Protein AF-0000000082969731 (afdb_homodimer)

Secondary structure (DSSP, 8-state):
-B-SS-EEEEEESSSSEEEEEETTSEEEEEETT-SS-SEEEE--SS-EEEEEE-TTSSEEEEEETTSEEEEEETT-SS-SEEEE--SS-EEEEEE-S-STTSS-TTSPPEEEEEETTS-EEEEETTTTEEEEEE---SS-EEEEEE-TTSS-EEEEETTSBEE-/-B-SS-EEEEEESSSSEEEEEETTSEEEEEETT-SS-SEEEE--SS-EEEEEE-TTSSEEEEEETTSEEEEEETT-SS-SEEEE--SS-EEEEEE-S-STTSS-TTSPPEEEEEETTS-EEEEETTTTEEEEEE---SS-EEEEEE-TTSS-EEEEETTSBEE-

Organism: Crocuta crocuta (NCBI:txid9678)

Structure (mmCIF, N/CA/C/O backbone):
data_AF-0000000082969731-model_v1
#
loop_
_entity.id
_entity.type
_entity.pdbx_description
1 polymer 'TBL1X protein'
#
loop_
_atom_site.group_PDB
_atom_site.id
_atom_site.type_symbol
_atom_site.label_atom_id
_atom_site.label_alt_id
_atom_site.label_comp_id
_atom_site.label_asym_id
_atom_site.label_entity_id
_atom_site.label_seq_id
_atom_site.pdbx_PDB_ins_code
_atom_site.Cartn_x
_atom_site.Cartn_y
_atom_site.Cartn_z
_atom_site.occupancy
_atom_site.B_iso_or_equiv
_atom_site.auth_seq_id
_atom_site.auth_comp_id
_atom_site.auth_asym_id
_atom_site.auth_atom_id
_atom_site.pdbx_PDB_model_num
ATOM 1 N N . PRO A 1 1 ? -19.203 8.878 4.7 1 46.93 1 PRO A N 1
ATOM 2 C CA . PRO A 1 1 ? -19.296 10.295 4.339 1 46.93 1 PRO A CA 1
ATOM 3 C C . PRO A 1 1 ? -18.831 10.572 2.911 1 46.93 1 PRO A C 1
ATOM 5 O O . PRO A 1 1 ? -17.901 9.924 2.424 1 46.93 1 PRO A O 1
ATOM 8 N N . CYS A 1 2 ? -19.732 10.911 1.992 1 50.74 2 CYS A N 1
ATOM 9 C CA . CYS A 1 2 ? -19.454 11.266 0.605 1 50.74 2 CYS A CA 1
ATOM 10 C C . CYS A 1 2 ? -18.702 12.589 0.52 1 50.74 2 CYS A C 1
ATOM 12 O O . CYS A 1 2 ? -19.087 13.569 1.16 1 50.74 2 CYS A O 1
ATOM 14 N N . ARG A 1 3 ? -17.349 12.54 0.228 1 61.21 3 ARG A N 1
ATOM 15 C CA . ARG A 1 3 ? -16.505 13.723 0.09 1 61.21 3 ARG A CA 1
ATOM 16 C C . ARG A 1 3 ? -16.542 14.258 -1.338 1 61.21 3 ARG A C 1
ATOM 18 O O . ARG A 1 3 ? -16.965 13.556 -2.259 1 61.21 3 ARG A O 1
ATOM 25 N N . PRO A 1 4 ? -16.32 15.597 -1.537 1 62.01 4 PRO A N 1
ATOM 26 C CA . PRO A 1 4 ? -16.409 16.246 -2.847 1 62.01 4 PRO A CA 1
ATOM 27 C C . PRO A 1 4 ? -15.333 15.764 -3.818 1 62.01 4 PRO A C 1
ATOM 29 O O . PRO A 1 4 ? -15.419 16.029 -5.02 1 62.01 4 PRO A O 1
ATOM 32 N N . ALA A 1 5 ? -14.425 14.954 -3.387 1 78.23 5 ALA A N 1
ATOM 33 C CA . ALA A 1 5 ? -13.319 14.629 -4.284 1 78.23 5 ALA A CA 1
ATOM 34 C C . ALA A 1 5 ? -12.949 13.152 -4.186 1 78.23 5 ALA A C 1
ATOM 36 O O . ALA A 1 5 ? -13.126 12.529 -3.136 1 78.23 5 ALA A O 1
ATOM 37 N N . PRO A 1 6 ? -12.408 12.679 -5.363 1 85.07 6 PRO A N 1
ATOM 38 C CA . PRO A 1 6 ? -11.992 11.275 -5.36 1 85.07 6 PRO A CA 1
ATOM 39 C C . PRO A 1 6 ? -11.075 10.933 -4.188 1 85.07 6 PRO A C 1
ATOM 41 O O . PRO A 1 6 ? -10.191 11.721 -3.841 1 85.07 6 PRO A O 1
ATOM 44 N N . ALA A 1 7 ? -11.325 9.81 -3.526 1 86.34 7 ALA A N 1
ATOM 45 C CA . ALA A 1 7 ? -10.47 9.268 -2.473 1 86.34 7 ALA A CA 1
ATOM 46 C C . ALA A 1 7 ? -9.36 8.4 -3.061 1 86.34 7 ALA A C 1
ATOM 48 O O . ALA A 1 7 ? -9.631 7.355 -3.658 1 86.34 7 ALA A O 1
ATOM 49 N N . LEU A 1 8 ? -8.194 8.765 -2.787 1 92.17 8 LEU A N 1
ATOM 50 C CA . LEU A 1 8 ? -7.072 8.092 -3.433 1 92.17 8 LEU A CA 1
ATOM 51 C C . LEU A 1 8 ? -6.471 7.034 -2.514 1 92.17 8 LEU A C 1
ATOM 53 O O . LEU A 1 8 ? -5.984 6.002 -2.983 1 92.17 8 LEU A O 1
ATOM 57 N N . ASP A 1 9 ? -6.52 7.3 -1.234 1 97.14 9 ASP A N 1
ATOM 58 C CA . ASP A 1 9 ? -5.945 6.349 -0.288 1 97.14 9 ASP A CA 1
ATOM 59 C C . ASP A 1 9 ? -6.645 6.429 1.066 1 97.14 9 ASP A C 1
ATOM 61 O O . ASP A 1 9 ? -7.208 7.467 1.419 1 97.14 9 ASP A O 1
ATOM 65 N N . VAL A 1 10 ? -6.625 5.294 1.827 1 97.41 10 VAL A N 1
ATOM 66 C CA . VAL A 1 10 ? -7.181 5.176 3.171 1 97.41 10 VAL A CA 1
ATOM 67 C C . VAL A 1 10 ? -6.23 4.371 4.054 1 97.41 10 VAL A C 1
ATOM 69 O O . VAL A 1 10 ? -5.509 3.498 3.566 1 97.41 10 VAL A O 1
ATOM 72 N N . ASP A 1 11 ? -6.211 4.687 5.299 1 98.41 11 ASP A N 1
ATOM 73 C CA . ASP A 1 11 ? -5.408 3.938 6.26 1 98.41 11 ASP A CA 1
ATOM 74 C C . ASP A 1 11 ? -5.997 4.038 7.665 1 98.41 11 ASP A C 1
ATOM 76 O O . ASP A 1 11 ? -6.551 5.074 8.039 1 98.41 11 ASP A O 1
ATOM 80 N N . TRP A 1 12 ? -5.814 2.981 8.463 1 98.36 12 TRP A N 1
ATOM 81 C CA . TRP A 1 12 ? -6.398 2.93 9.799 1 98.36 12 TRP A CA 1
ATOM 82 C C . TRP A 1 12 ? -5.367 3.304 10.859 1 98.36 12 TRP A C 1
ATOM 84 O O . TRP A 1 12 ? -4.236 2.812 10.835 1 98.36 12 TRP A O 1
ATOM 94 N N . GLN A 1 13 ? -5.789 4.126 11.724 1 98.15 13 GLN A N 1
ATOM 95 C CA . GLN A 1 13 ? -4.99 4.474 12.895 1 98.15 13 GLN A CA 1
ATOM 96 C C . GLN A 1 13 ? -5.197 3.465 14.021 1 98.15 13 GLN A C 1
ATOM 98 O O . GLN A 1 13 ? -4.241 3.076 14.695 1 98.15 13 GLN A O 1
ATOM 103 N N . SER A 1 14 ? -6.384 3.125 14.25 1 97.42 14 SER A N 1
ATOM 104 C CA . SER A 1 14 ? -6.872 2.198 15.266 1 97.42 14 SER A CA 1
ATOM 105 C C . SER A 1 14 ? -8.07 1.403 14.758 1 97.42 14 SER A C 1
ATOM 107 O O . SER A 1 14 ? -8.382 1.434 13.566 1 97.42 14 SER A O 1
ATOM 109 N N . ASN A 1 15 ? -8.719 0.734 15.686 1 97 15 ASN A N 1
ATOM 110 C CA . ASN A 1 15 ? -9.857 -0.083 15.277 1 97 15 ASN A CA 1
ATOM 111 C C . ASN A 1 15 ? -11.073 0.777 14.944 1 97 15 ASN A C 1
ATOM 113 O O . ASN A 1 15 ? -12.034 0.293 14.343 1 97 15 ASN A O 1
ATOM 117 N N . THR A 1 16 ? -11.007 2.083 15.315 1 97.32 16 THR A N 1
ATOM 118 C CA . THR A 1 16 ? -12.206 2.89 15.119 1 97.32 16 THR A CA 1
ATOM 119 C C . THR A 1 16 ? -11.873 4.184 14.383 1 97.32 16 THR A C 1
ATOM 121 O O . THR A 1 16 ? -12.771 4.939 14.005 1 97.32 16 THR A O 1
ATOM 124 N N . ILE A 1 17 ? -10.611 4.475 14.211 1 97.58 17 ILE A N 1
ATOM 125 C CA . ILE A 1 17 ? -10.205 5.723 13.574 1 97.58 17 ILE A CA 1
ATOM 126 C C . ILE A 1 17 ? -9.433 5.42 12.292 1 97.58 17 ILE A C 1
ATOM 128 O O . ILE A 1 17 ? -8.559 4.549 12.277 1 97.58 17 ILE A O 1
ATOM 132 N N . PHE A 1 18 ? -9.737 6.091 11.218 1 97.34 18 PHE A N 1
ATOM 133 C CA . PHE A 1 18 ? -9.017 5.955 9.957 1 97.34 18 PHE A CA 1
ATOM 134 C C . PHE A 1 18 ? -8.892 7.304 9.258 1 97.34 18 PHE A C 1
ATOM 136 O O . PHE A 1 18 ? -9.614 8.248 9.584 1 97.34 18 PHE A O 1
ATOM 143 N N . ALA A 1 19 ? -7.937 7.391 8.359 1 97.58 19 ALA A N 1
ATOM 144 C CA . ALA A 1 19 ? -7.724 8.584 7.544 1 97.58 19 ALA A CA 1
ATOM 145 C C . ALA A 1 19 ? -7.979 8.293 6.068 1 97.58 19 ALA A C 1
ATOM 147 O O . ALA A 1 19 ? -7.786 7.164 5.609 1 97.58 19 ALA A O 1
ATOM 148 N N . SER A 1 20 ? -8.382 9.262 5.364 1 96.23 20 SER A N 1
ATOM 149 C CA . SER A 1 20 ? -8.55 9.218 3.915 1 96.23 20 SER A CA 1
ATOM 150 C C . SER A 1 20 ? -8.044 10.499 3.26 1 96.23 20 SER A C 1
ATOM 152 O O . SER A 1 20 ? -8.077 11.569 3.871 1 96.23 20 SER A O 1
ATOM 154 N N . CYS A 1 21 ? -7.471 10.302 2.118 1 94.43 21 CYS A N 1
ATOM 155 C CA . CYS A 1 21 ? -7.045 11.474 1.361 1 94.43 21 CYS A CA 1
ATOM 156 C C . CYS A 1 21 ? -7.737 11.529 0.005 1 94.43 21 CYS A C 1
ATOM 158 O O . CYS A 1 21 ? -8.245 10.516 -0.48 1 94.43 21 CYS A O 1
ATOM 160 N N . SER A 1 22 ? -7.677 12.833 -0.545 1 85.12 22 SER A N 1
ATOM 161 C CA . SER A 1 22 ? -8.463 13.064 -1.753 1 85.12 22 SER A CA 1
ATOM 162 C C . SER A 1 22 ? -7.714 13.955 -2.738 1 85.12 22 SER A C 1
ATOM 164 O O . SER A 1 22 ? -6.639 14.47 -2.424 1 85.12 22 SER A O 1
ATOM 166 N N . THR A 1 23 ? -8.4 14.035 -3.892 1 87.87 23 THR A N 1
ATOM 167 C CA . THR A 1 23 ? -7.859 14.905 -4.931 1 87.87 23 THR A CA 1
ATOM 168 C C . THR A 1 23 ? -8.038 16.373 -4.555 1 87.87 23 THR A C 1
ATOM 170 O O . THR A 1 23 ? -7.433 17.255 -5.169 1 87.87 23 THR A O 1
ATOM 173 N N . ASP A 1 24 ? -8.798 16.711 -3.484 1 87.8 24 ASP A N 1
ATOM 174 C CA . ASP A 1 24 ? -9.024 18.096 -3.081 1 87.8 24 ASP A CA 1
ATOM 175 C C . ASP A 1 24 ? -7.91 18.589 -2.162 1 87.8 24 ASP A C 1
ATOM 177 O O . ASP A 1 24 ? -8.059 19.613 -1.491 1 87.8 24 ASP A O 1
ATOM 181 N N . MET A 1 25 ? -6.887 17.838 -1.975 1 92.83 25 MET A N 1
ATOM 182 C CA . MET A 1 25 ? -5.673 18.234 -1.267 1 92.83 25 MET A CA 1
ATOM 183 C C . MET A 1 25 ? -5.868 18.138 0.243 1 92.83 25 MET A C 1
ATOM 185 O O . MET A 1 25 ? -5.049 18.643 1.012 1 92.83 25 MET A O 1
ATOM 189 N N . CYS A 1 26 ? -6.942 17.54 0.651 1 94.07 26 CYS A N 1
ATOM 190 C CA . CYS A 1 26 ? -7.243 17.427 2.074 1 94.07 26 CYS A CA 1
ATOM 191 C C . CYS A 1 26 ? -7.089 15.987 2.551 1 94.07 26 CYS A C 1
ATOM 193 O O . CYS A 1 26 ? -7.223 15.05 1.763 1 94.07 26 CYS A O 1
ATOM 195 N N . ILE A 1 27 ? -6.806 15.897 3.825 1 96.99 27 ILE A N 1
ATOM 196 C CA . ILE A 1 27 ? -6.825 14.622 4.535 1 96.99 27 ILE A CA 1
ATOM 197 C C . ILE A 1 27 ? -7.885 14.66 5.634 1 96.99 27 ILE A C 1
ATOM 199 O O . ILE A 1 27 ? -7.879 15.557 6.48 1 96.99 27 ILE A O 1
ATOM 203 N N . HIS A 1 28 ? -8.751 13.709 5.62 1 96.15 28 HIS A N 1
ATOM 204 C CA . HIS A 1 28 ? -9.792 13.628 6.638 1 96.15 28 HIS A CA 1
ATOM 205 C C . HIS A 1 28 ? -9.562 12.442 7.568 1 96.15 28 HIS A C 1
ATOM 207 O O . HIS A 1 28 ? -9.348 11.318 7.107 1 96.15 28 HIS A O 1
ATOM 213 N N . VAL A 1 29 ? -9.554 12.706 8.824 1 97.06 29 VAL A N 1
ATOM 214 C CA . VAL A 1 29 ? -9.532 11.666 9.847 1 97.06 29 VAL A CA 1
ATOM 215 C C . VAL A 1 29 ? -10.943 11.443 10.388 1 97.06 29 VAL A C 1
ATOM 217 O O . VAL A 1 29 ? -11.582 12.378 10.876 1 97.06 29 VAL A O 1
ATOM 220 N N . CYS A 1 30 ? -11.371 10.192 10.321 1 96.13 30 CYS A N 1
ATOM 221 C CA . CYS A 1 30 ? -12.752 9.849 10.642 1 96.13 30 CYS A CA 1
ATOM 222 C C . CYS A 1 30 ? -12.811 8.81 11.756 1 96.13 30 CYS A C 1
ATOM 224 O O . CYS A 1 30 ? -11.891 8.005 11.909 1 96.13 30 CYS A O 1
ATOM 226 N N . ARG A 1 31 ? -13.818 8.861 12.483 1 96.42 31 ARG A N 1
ATOM 227 C CA . ARG A 1 31 ? -14.132 7.878 13.516 1 96.42 31 ARG A CA 1
ATOM 228 C C . ARG A 1 31 ? -15.397 7.102 13.166 1 96.42 31 ARG A C 1
ATOM 230 O O . ARG A 1 31 ? -16.385 7.687 12.716 1 96.42 31 ARG A O 1
ATOM 237 N N . LEU A 1 32 ? -15.349 5.804 13.389 1 94.99 32 LEU A N 1
ATOM 238 C CA . LEU A 1 32 ? -16.539 4.994 13.152 1 94.99 32 LEU A CA 1
ATOM 239 C C . LEU A 1 32 ? -17.722 5.516 13.96 1 94.99 32 LEU A C 1
ATOM 241 O O . LEU A 1 32 ? -17.582 5.823 15.146 1 94.99 32 LEU A O 1
ATOM 245 N N . GLY A 1 33 ? -18.825 5.54 13.277 1 90.99 33 GLY A N 1
ATOM 246 C CA . GLY A 1 33 ? -20.043 5.945 13.959 1 90.99 33 GLY A CA 1
ATOM 247 C C . GLY A 1 33 ? -20.228 7.45 14.009 1 90.99 33 GLY A C 1
ATOM 248 O O . GLY A 1 33 ? -21.223 7.941 14.544 1 90.99 33 GLY A O 1
ATOM 249 N N . CYS A 1 34 ? -19.221 8.19 13.564 1 90.95 34 CYS A N 1
ATOM 250 C CA . CYS A 1 34 ? -19.325 9.644 13.515 1 90.95 34 CYS A CA 1
ATOM 251 C C . CYS A 1 34 ? -19.52 10.129 12.083 1 90.95 34 CYS A C 1
ATOM 253 O O . CYS A 1 34 ? -18.848 9.655 11.166 1 90.95 34 CYS A O 1
ATOM 255 N N . ASP A 1 35 ? -20.359 11.046 11.823 1 86.13 35 ASP A N 1
ATOM 256 C CA . ASP A 1 35 ? -20.717 11.509 10.486 1 86.13 35 ASP A CA 1
ATOM 257 C C . ASP A 1 35 ? -19.749 12.586 10 1 86.13 35 ASP A C 1
ATOM 259 O O . ASP A 1 35 ? -19.688 12.879 8.804 1 86.13 35 ASP A O 1
ATOM 263 N N . ARG A 1 36 ? -19.122 13.15 10.954 1 91.39 36 ARG A N 1
ATOM 264 C CA . ARG A 1 36 ? -18.168 14.193 10.588 1 91.39 36 ARG A CA 1
ATOM 265 C C . ARG A 1 36 ? -16.736 13.747 10.867 1 91.39 36 ARG A C 1
ATOM 267 O O . ARG A 1 36 ? -16.488 12.994 11.811 1 91.39 36 ARG A O 1
ATOM 274 N N . PRO A 1 37 ? -15.817 14.296 10.086 1 93.24 37 PRO A N 1
ATOM 275 C CA . PRO A 1 37 ? -14.42 13.99 10.405 1 93.24 37 PRO A CA 1
ATOM 276 C C . PRO A 1 37 ? -13.986 14.554 11.756 1 93.24 37 PRO A C 1
ATOM 278 O O . PRO A 1 37 ? -14.42 15.642 12.143 1 93.24 37 PRO A O 1
ATOM 281 N N . VAL A 1 38 ? -13.139 13.784 12.446 1 96.06 38 VAL A N 1
ATOM 282 C CA . VAL A 1 38 ? -12.597 14.216 13.73 1 96.06 38 VAL A CA 1
ATOM 283 C C . VAL A 1 38 ? -11.527 15.283 13.506 1 96.06 38 VAL A C 1
ATOM 285 O O . VAL A 1 38 ? -11.313 16.145 14.362 1 96.06 38 VAL A O 1
ATOM 288 N N . LYS A 1 39 ? -10.858 15.238 12.384 1 96.61 39 LYS A N 1
ATOM 289 C CA . LYS A 1 39 ? -9.795 16.168 12.012 1 96.61 39 LYS A CA 1
ATOM 290 C C . LYS A 1 39 ? -9.664 16.274 10.496 1 96.61 39 LYS A C 1
ATOM 292 O O . LYS A 1 39 ? -9.914 15.305 9.776 1 96.61 39 LYS A O 1
ATOM 297 N N . THR A 1 40 ? -9.419 17.464 10.035 1 96.37 40 THR A N 1
ATOM 298 C CA . THR A 1 40 ? -9.058 17.688 8.639 1 96.37 40 THR A CA 1
ATOM 299 C C . THR A 1 40 ? -7.707 18.39 8.537 1 96.37 40 THR A C 1
ATOM 301 O O . THR A 1 40 ? -7.509 19.456 9.124 1 96.37 40 THR A O 1
ATOM 304 N N . PHE A 1 41 ? -6.823 17.777 7.865 1 97.68 41 PHE A N 1
ATOM 305 C CA . PHE A 1 41 ? -5.521 18.387 7.622 1 97.68 41 PHE A CA 1
ATOM 306 C C . PHE A 1 41 ? -5.483 19.055 6.253 1 97.68 41 PHE A C 1
ATOM 308 O O . PHE A 1 41 ? -5.899 18.461 5.255 1 97.68 41 PHE A O 1
ATOM 315 N N . GLN A 1 42 ? -4.971 20.276 6.252 1 96.76 42 GLN A N 1
ATOM 316 C CA . GLN A 1 42 ? -4.783 21.058 5.034 1 96.76 42 GLN A CA 1
ATOM 317 C C . GLN A 1 42 ? -3.354 21.585 4.934 1 96.76 42 GLN A C 1
ATOM 319 O O . GLN A 1 42 ? -2.807 22.101 5.911 1 96.76 42 GLN A O 1
ATOM 324 N N . GLY A 1 43 ? -2.79 21.385 3.799 1 96.45 43 GLY A N 1
ATOM 325 C CA . GLY A 1 43 ? -1.433 21.877 3.624 1 96.45 43 GLY A CA 1
ATOM 326 C C . GLY A 1 43 ? -0.854 21.56 2.258 1 96.45 43 GLY A C 1
ATOM 327 O O . GLY A 1 43 ? -0.028 22.313 1.738 1 96.45 43 GLY A O 1
ATOM 328 N N . HIS A 1 44 ? -1.24 20.489 1.705 1 97.52 44 HIS A N 1
ATOM 329 C CA . HIS A 1 44 ? -0.831 20.164 0.343 1 97.52 44 HIS A CA 1
ATOM 330 C C . HIS A 1 44 ? -1.485 21.1 -0.668 1 97.52 44 HIS A C 1
ATOM 332 O O . HIS A 1 44 ? -2.566 21.635 -0.415 1 97.52 44 HIS A O 1
ATOM 338 N N . THR A 1 45 ? -0.841 21.291 -1.786 1 97.3 45 THR A N 1
ATOM 339 C CA . THR A 1 45 ? -1.352 22.219 -2.789 1 97.3 45 THR A CA 1
ATOM 340 C C . THR A 1 45 ? -1.72 21.479 -4.072 1 97.3 45 THR A C 1
ATOM 342 O O . THR A 1 45 ? -1.959 22.104 -5.107 1 97.3 45 THR A O 1
ATOM 345 N N . ASN A 1 46 ? -1.657 20.235 -4.124 1 97.1 46 ASN A N 1
ATOM 346 C CA . ASN A 1 46 ? -2.077 19.336 -5.195 1 97.1 46 ASN A CA 1
ATOM 347 C C . ASN A 1 46 ? -2.583 18.006 -4.644 1 97.1 46 ASN A C 1
ATOM 349 O O . ASN A 1 46 ? -2.673 17.827 -3.428 1 97.1 46 ASN A O 1
ATOM 353 N N . GLU A 1 47 ? -3.005 17.039 -5.478 1 95.19 47 GLU A N 1
ATOM 354 C CA . GLU A 1 47 ? -3.558 15.745 -5.092 1 95.19 47 GLU A CA 1
ATOM 355 C C . GLU A 1 47 ? -2.653 15.034 -4.09 1 95.19 47 GLU A C 1
ATOM 357 O O . GLU A 1 47 ? -1.428 15.055 -4.228 1 95.19 47 GLU A O 1
ATOM 362 N N . VAL A 1 48 ? -3.282 14.47 -3.039 1 97.26 48 VAL A N 1
ATOM 363 C CA . VAL A 1 48 ? -2.584 13.627 -2.074 1 97.26 48 VAL A CA 1
ATOM 364 C C . VAL A 1 48 ? -2.641 12.169 -2.524 1 97.26 48 VAL A C 1
ATOM 366 O O . VAL A 1 48 ? -3.715 11.565 -2.56 1 97.26 48 VAL A O 1
ATOM 369 N N . ASN A 1 49 ? -1.52 11.597 -2.784 1 96.58 49 ASN A N 1
ATOM 370 C CA . ASN A 1 49 ? -1.458 10.292 -3.433 1 96.58 49 ASN A CA 1
ATOM 371 C C . ASN A 1 49 ? -1.539 9.156 -2.417 1 96.58 49 ASN A C 1
ATOM 373 O O . ASN A 1 49 ? -2.09 8.094 -2.71 1 96.58 49 ASN A O 1
ATOM 377 N N . ALA A 1 50 ? -0.935 9.359 -1.283 1 97.99 50 ALA A N 1
ATOM 378 C CA . ALA A 1 50 ? -0.892 8.298 -0.28 1 97.99 50 ALA A CA 1
ATOM 379 C C . ALA A 1 50 ? -0.821 8.878 1.129 1 97.99 50 ALA A C 1
ATOM 381 O O . ALA A 1 50 ? -0.224 9.936 1.342 1 97.99 50 ALA A O 1
ATOM 382 N N . ILE A 1 51 ? -1.413 8.131 2.091 1 98.55 51 ILE A N 1
ATOM 383 C CA . ILE A 1 51 ? -1.307 8.414 3.518 1 98.55 51 ILE A CA 1
ATOM 384 C C . ILE A 1 51 ? -1.045 7.119 4.283 1 98.55 51 ILE A C 1
ATOM 386 O O . ILE A 1 51 ? -1.57 6.062 3.925 1 98.55 51 ILE A O 1
ATOM 390 N N . LYS A 1 52 ? -0.181 7.219 5.274 1 98.73 52 LYS A N 1
ATOM 391 C CA . LYS A 1 52 ? 0.122 6.068 6.119 1 98.73 52 LYS A CA 1
ATOM 392 C C . LYS A 1 52 ? 0.363 6.496 7.564 1 98.73 52 LYS A C 1
ATOM 394 O O . LYS A 1 52 ? 1.178 7.383 7.827 1 98.73 52 LYS A O 1
ATOM 399 N N . TRP A 1 53 ? -0.333 5.847 8.486 1 98.34 53 TRP A N 1
ATOM 400 C CA . TRP A 1 53 ? -0.022 6.021 9.902 1 98.34 53 TRP A CA 1
ATOM 401 C C . TRP A 1 53 ? 1.246 5.263 10.277 1 98.34 53 TRP A C 1
ATOM 403 O O . TRP A 1 53 ? 1.484 4.157 9.786 1 98.34 53 TRP A O 1
ATOM 413 N N . ASP A 1 54 ? 1.968 5.887 11.16 1 97.48 54 ASP A N 1
ATOM 414 C CA . ASP A 1 54 ? 3.1 5.126 11.678 1 97.48 54 ASP A CA 1
ATOM 415 C C . ASP A 1 54 ? 2.629 3.969 12.556 1 97.48 54 ASP A C 1
ATOM 417 O O . ASP A 1 54 ? 1.469 3.931 12.971 1 97.48 54 ASP A O 1
ATOM 421 N N . PRO A 1 55 ? 3.517 3.038 12.898 1 93.88 55 PRO A N 1
ATOM 422 C CA . PRO A 1 55 ? 3.097 1.834 13.619 1 93.88 55 PRO A CA 1
ATOM 423 C C . PRO A 1 55 ? 2.433 2.15 14.957 1 93.88 55 PRO A C 1
ATOM 425 O O . PRO A 1 55 ? 1.596 1.377 15.432 1 93.88 55 PRO A O 1
ATOM 428 N N . SER A 1 56 ? 2.712 3.233 15.588 1 93.57 56 SER A N 1
ATOM 429 C CA . SER A 1 56 ? 2.15 3.588 16.887 1 93.57 56 SER A CA 1
ATOM 430 C C . SER A 1 56 ? 0.828 4.333 16.732 1 93.57 56 SER A C 1
ATOM 432 O O . SER A 1 56 ? 0.106 4.538 17.711 1 93.57 56 SER A O 1
ATOM 434 N N . GLY A 1 57 ? 0.56 4.8 15.497 1 95.55 57 GLY A N 1
ATOM 435 C CA . GLY A 1 57 ? -0.65 5.571 15.258 1 95.55 57 GLY A CA 1
ATOM 436 C C . GLY A 1 57 ? -0.539 7.013 15.716 1 95.55 57 GLY A C 1
ATOM 437 O O . GLY A 1 57 ? -1.543 7.725 15.79 1 95.55 57 GLY A O 1
ATOM 438 N N . MET A 1 58 ? 0.7 7.465 15.993 1 96.17 58 MET A N 1
ATOM 439 C CA . MET A 1 58 ? 0.882 8.804 16.546 1 96.17 58 MET A CA 1
ATOM 440 C C . MET A 1 58 ? 1.093 9.828 15.436 1 96.17 58 MET A C 1
ATOM 442 O O . MET A 1 58 ? 0.704 10.988 15.574 1 96.17 58 MET A O 1
ATOM 446 N N . LEU A 1 59 ? 1.734 9.394 14.395 1 97.83 59 LEU A N 1
ATOM 447 C CA . LEU A 1 59 ? 2.033 10.273 13.27 1 97.83 59 LEU A CA 1
ATOM 448 C C . LEU A 1 59 ? 1.401 9.747 11.986 1 97.83 59 LEU A C 1
ATOM 450 O O . LEU A 1 59 ? 1.376 8.536 11.753 1 97.83 59 LEU A O 1
ATOM 454 N N . LEU A 1 60 ? 0.896 10.634 11.146 1 98.69 60 LEU A N 1
ATOM 455 C CA . LEU A 1 60 ? 0.398 10.335 9.808 1 98.69 60 LEU A CA 1
ATOM 456 C C . LEU A 1 60 ? 1.281 10.977 8.743 1 98.69 60 LEU A C 1
ATOM 458 O O . LEU A 1 60 ? 1.538 12.183 8.788 1 98.69 60 LEU A O 1
ATOM 462 N N . ALA A 1 61 ? 1.791 10.172 7.822 1 98.87 61 ALA A N 1
ATOM 463 C CA . ALA A 1 61 ? 2.546 10.706 6.692 1 98.87 61 ALA A CA 1
ATOM 464 C C . ALA A 1 61 ? 1.666 10.824 5.451 1 98.87 61 ALA A C 1
ATOM 466 O O . ALA A 1 61 ? 0.813 9.968 5.203 1 98.87 61 ALA A O 1
ATOM 467 N N . SER A 1 62 ? 1.874 11.834 4.656 1 98.74 62 SER A N 1
ATOM 468 C CA . SER A 1 62 ? 1.183 12.016 3.384 1 98.74 62 SER A CA 1
ATOM 469 C C . SER A 1 62 ? 2.141 12.494 2.298 1 98.74 62 SER A C 1
ATOM 471 O O . SER A 1 62 ? 3.071 13.255 2.574 1 98.74 62 SER A O 1
ATOM 473 N N . CYS A 1 63 ? 1.902 12.04 1.129 1 98.43 63 CYS A N 1
ATOM 474 C CA . CYS A 1 63 ? 2.677 12.523 -0.008 1 98.43 63 CYS A CA 1
ATOM 475 C C . CYS A 1 63 ? 1.762 12.994 -1.131 1 98.43 63 CYS A C 1
ATOM 477 O O . CYS A 1 63 ? 0.613 12.559 -1.226 1 98.43 63 CYS A O 1
ATOM 479 N N . SER A 1 64 ? 2.345 13.82 -2.021 1 98.19 64 SER A N 1
ATOM 480 C CA . SER A 1 64 ? 1.476 14.575 -2.918 1 98.19 64 SER A CA 1
ATOM 481 C C . SER A 1 64 ? 2.161 14.846 -4.253 1 98.19 64 SER A C 1
ATOM 483 O O . SER A 1 64 ? 3.385 14.746 -4.36 1 98.19 64 SER A O 1
ATOM 485 N N . ASP A 1 65 ? 1.291 15.212 -5.223 1 97.73 65 ASP A N 1
ATOM 486 C CA . ASP A 1 65 ? 1.77 15.684 -6.519 1 97.73 65 ASP A CA 1
ATOM 487 C C . ASP A 1 65 ? 2.408 17.066 -6.399 1 97.73 65 ASP A C 1
ATOM 489 O O . ASP A 1 65 ? 3.028 17.553 -7.347 1 97.73 65 ASP A O 1
ATOM 493 N N . ASP A 1 66 ? 2.326 17.699 -5.25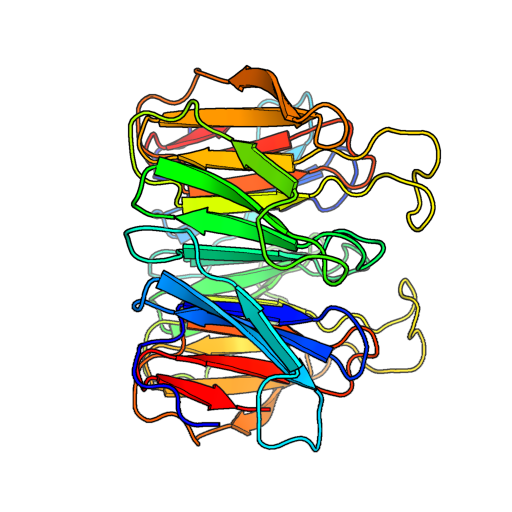 1 98.08 66 ASP A N 1
ATOM 494 C CA . ASP A 1 66 ? 2.975 18.991 -5.051 1 98.08 66 ASP A CA 1
ATOM 495 C C . ASP A 1 66 ? 4.441 18.814 -4.662 1 98.08 66 ASP A C 1
ATOM 497 O O . ASP A 1 66 ? 5.092 19.766 -4.224 1 98.08 66 ASP A O 1
ATOM 501 N N . MET A 1 67 ? 4.912 17.603 -4.685 1 98.25 67 MET A N 1
ATOM 502 C CA . MET A 1 67 ? 6.312 17.226 -4.508 1 98.25 67 MET A CA 1
ATOM 503 C C . MET A 1 67 ? 6.708 17.279 -3.037 1 98.25 67 MET A C 1
ATOM 505 O O . MET A 1 67 ? 7.894 17.233 -2.707 1 98.25 67 MET A O 1
ATOM 509 N N . THR A 1 68 ? 5.717 17.324 -2.169 1 97.96 68 THR A N 1
ATOM 510 C CA . THR A 1 68 ? 6.049 17.382 -0.75 1 97.96 68 THR A CA 1
ATOM 511 C C . THR A 1 68 ? 5.529 16.145 -0.022 1 97.96 68 THR A C 1
ATOM 513 O O . THR A 1 68 ? 4.577 15.507 -0.474 1 97.96 68 THR A O 1
ATOM 516 N N . LEU A 1 69 ? 6.232 15.848 0.998 1 98.5 69 LEU A N 1
ATOM 517 C CA . LEU A 1 69 ? 5.844 14.89 2.028 1 98.5 69 LEU A CA 1
ATOM 518 C C . LEU A 1 69 ? 5.591 15.594 3.357 1 98.5 69 LEU A C 1
ATOM 520 O O . LEU A 1 69 ? 6.399 16.418 3.791 1 98.5 69 LEU A O 1
ATOM 524 N N . LYS A 1 70 ? 4.486 15.296 3.954 1 98.73 70 LYS A N 1
ATOM 525 C CA . LYS A 1 70 ? 4.173 15.975 5.208 1 98.73 70 LYS A CA 1
ATOM 526 C C . LYS A 1 70 ? 3.868 14.97 6.315 1 98.73 70 LYS A C 1
ATOM 528 O O . LYS A 1 70 ? 3.307 13.904 6.056 1 98.73 70 LYS A O 1
ATOM 533 N N . ILE A 1 71 ? 4.299 15.341 7.515 1 98.82 71 ILE A N 1
ATOM 534 C CA . ILE A 1 71 ? 4.011 14.577 8.724 1 98.82 71 ILE A CA 1
ATOM 535 C C . ILE A 1 71 ? 2.977 15.319 9.568 1 98.82 71 ILE A C 1
ATOM 537 O O . ILE A 1 71 ? 3.125 16.514 9.834 1 98.82 71 ILE A O 1
ATOM 541 N N . TRP A 1 72 ? 1.989 14.6 9.978 1 98.67 72 TRP A N 1
ATOM 542 C CA . TRP A 1 72 ? 0.888 15.187 10.735 1 98.67 72 TRP A CA 1
ATOM 543 C C . TRP A 1 72 ? 0.761 14.534 12.107 1 98.67 72 TRP A C 1
ATOM 545 O O . TRP A 1 72 ? 1.149 13.378 12.289 1 98.67 72 TRP A O 1
ATOM 555 N N . SER A 1 73 ? 0.261 15.224 13.079 1 98.59 73 SER A N 1
ATOM 556 C CA . SER A 1 73 ? -0.13 14.759 14.406 1 98.59 73 SER A CA 1
ATOM 557 C C . SER A 1 73 ? -1.531 15.24 14.77 1 98.59 73 SER A C 1
ATOM 559 O O . SER A 1 73 ? -1.893 16.384 14.486 1 98.59 73 SER A O 1
ATOM 561 N N . MET A 1 74 ? -2.228 14.399 15.436 1 97.94 74 MET A N 1
ATOM 562 C CA . MET A 1 74 ? -3.583 14.757 15.845 1 97.94 74 MET A CA 1
ATOM 563 C C . MET A 1 74 ? -3.56 15.856 16.902 1 97.94 74 MET A C 1
ATOM 565 O O . MET A 1 74 ? -4.594 16.455 17.203 1 97.94 74 MET A O 1
ATOM 569 N N . LYS A 1 75 ? -2.386 16.135 17.408 1 97.8 75 LYS A N 1
ATOM 570 C CA . LYS A 1 75 ? -2.245 17.069 18.521 1 97.8 75 LYS A CA 1
ATOM 571 C C . LYS A 1 75 ? -2.172 18.51 18.025 1 97.8 75 LYS A C 1
ATOM 573 O O . LYS A 1 75 ? -2.207 19.449 18.822 1 97.8 75 LYS A O 1
ATOM 578 N N . GLN A 1 76 ? -1.99 18.751 16.769 1 97.2 76 GLN A N 1
ATOM 579 C CA . GLN A 1 76 ? -1.898 20.099 16.219 1 97.2 76 GLN A CA 1
ATOM 580 C C . GLN A 1 76 ? -2.522 20.17 14.828 1 97.2 76 GLN A C 1
ATOM 582 O O . GLN A 1 76 ? -2.75 19.139 14.191 1 97.2 76 GLN A O 1
ATOM 587 N N . ASP A 1 77 ? -2.791 21.396 14.276 1 95.96 77 ASP A N 1
ATOM 588 C CA . ASP A 1 77 ? -3.507 21.59 13.019 1 95.96 77 ASP A CA 1
ATOM 589 C C . ASP A 1 77 ? -2.537 21.7 11.845 1 95.96 77 ASP A C 1
ATOM 591 O O . ASP A 1 77 ? -2.905 21.426 10.701 1 95.96 77 ASP A O 1
ATOM 595 N N . THR A 1 78 ? -1.352 22.133 12.172 1 97.1 78 THR A N 1
ATOM 596 C CA . THR A 1 78 ? -0.346 22.26 11.122 1 97.1 78 THR A CA 1
ATOM 597 C C . THR A 1 78 ? 0.532 21.013 11.062 1 97.1 78 THR A C 1
ATOM 599 O O . THR A 1 78 ? 0.6 20.248 12.026 1 97.1 78 THR A O 1
ATOM 602 N N . CYS A 1 79 ? 1.115 20.838 9.965 1 97.93 79 CYS A N 1
ATOM 603 C CA . CYS A 1 79 ? 1.975 19.664 9.862 1 97.93 79 CYS A CA 1
ATOM 604 C C . CYS A 1 79 ? 3.153 19.765 10.823 1 97.93 79 CYS A C 1
ATOM 606 O O . CYS A 1 79 ? 3.682 20.854 11.052 1 97.93 79 CYS A O 1
ATOM 608 N N . VAL A 1 80 ? 3.574 18.65 11.391 1 98.29 80 VAL A N 1
ATOM 609 C CA . VAL A 1 80 ? 4.753 18.54 12.243 1 98.29 80 VAL A CA 1
ATOM 610 C C . VAL A 1 80 ? 6.01 18.83 11.426 1 98.29 80 VAL A C 1
ATOM 612 O O . VAL A 1 80 ? 6.889 19.572 11.871 1 98.29 80 VAL A O 1
ATOM 615 N N . HIS A 1 81 ? 6.13 18.211 10.262 1 98.44 81 HIS A N 1
ATOM 616 C CA . HIS A 1 81 ? 7.2 18.444 9.299 1 98.44 81 HIS A CA 1
ATOM 617 C C . HIS A 1 81 ? 6.646 18.622 7.89 1 98.44 81 HIS A C 1
ATOM 619 O O . HIS A 1 81 ? 5.69 17.944 7.504 1 98.44 81 HIS A O 1
ATOM 625 N N . ASP A 1 82 ? 7.186 19.52 7.161 1 98.34 82 ASP A N 1
ATOM 626 C CA . ASP A 1 82 ? 7.023 19.695 5.721 1 98.34 82 ASP A CA 1
ATOM 627 C C . ASP A 1 82 ? 8.298 19.311 4.973 1 98.34 82 ASP A C 1
ATOM 629 O O . ASP A 1 82 ? 9.215 20.124 4.839 1 98.34 82 ASP A O 1
ATOM 633 N N . LEU A 1 83 ? 8.387 18.097 4.538 1 98.3 83 LEU A N 1
ATOM 634 C CA . LEU A 1 83 ? 9.602 17.537 3.955 1 98.3 83 LEU A CA 1
ATOM 635 C C . LEU A 1 83 ? 9.64 17.775 2.449 1 98.3 83 LEU A C 1
ATOM 637 O O . LEU A 1 83 ? 8.787 17.271 1.715 1 98.3 83 LEU A O 1
ATOM 641 N N . GLN A 1 84 ? 10.697 18.553 2.133 1 96.22 84 GLN A N 1
ATOM 642 C CA . GLN A 1 84 ? 10.834 18.993 0.749 1 96.22 84 GLN A CA 1
ATOM 643 C C . GLN A 1 84 ? 12.203 18.622 0.187 1 96.22 84 GLN A C 1
ATOM 645 O O . GLN A 1 84 ? 13.231 18.898 0.809 1 96.22 84 GLN A O 1
ATOM 650 N N . ALA A 1 85 ? 12.22 17.795 -0.784 1 95.85 85 ALA A N 1
ATOM 651 C CA . ALA A 1 85 ? 13.5 17.496 -1.422 1 95.85 85 ALA A CA 1
ATOM 652 C C . ALA A 1 85 ? 13.294 16.84 -2.784 1 95.85 85 ALA A C 1
ATOM 654 O O . ALA A 1 85 ? 14.217 16.787 -3.601 1 95.85 85 ALA A O 1
ATOM 655 N N . HIS A 1 86 ? 12.139 16.319 -2.989 1 97.94 86 HIS A N 1
ATOM 656 C CA . HIS A 1 86 ? 11.834 15.733 -4.289 1 97.94 86 HIS A CA 1
ATOM 657 C C . HIS A 1 86 ? 11.575 16.813 -5.334 1 97.94 86 HIS A C 1
ATOM 659 O O . HIS A 1 86 ? 11.116 17.907 -5.001 1 97.94 86 HIS A O 1
ATOM 665 N N . SER A 1 87 ? 11.847 16.497 -6.625 1 97.98 87 SER A N 1
ATOM 666 C CA . SER 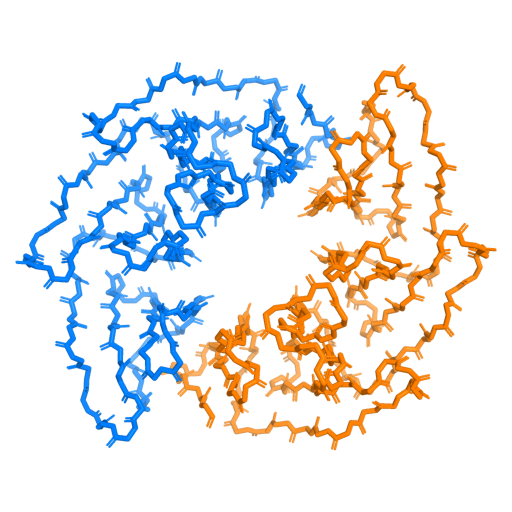A 1 87 ? 11.678 17.485 -7.685 1 97.98 87 SER A CA 1
ATOM 667 C C . SER A 1 87 ? 10.474 17.156 -8.561 1 97.98 87 SER A C 1
ATOM 669 O O . SER A 1 87 ? 10.127 17.922 -9.462 1 97.98 87 SER A O 1
ATOM 671 N N . LYS A 1 88 ? 9.835 16.047 -8.409 1 98.27 88 LYS A N 1
ATOM 672 C CA . LYS A 1 88 ? 8.596 15.644 -9.068 1 98.27 88 LYS A CA 1
ATOM 673 C C . LYS A 1 88 ? 7.63 15.001 -8.077 1 98.27 88 LYS A C 1
ATOM 675 O O . LYS A 1 88 ? 7.911 14.94 -6.878 1 98.27 88 LYS A O 1
ATOM 680 N N . GLU A 1 89 ? 6.466 14.52 -8.536 1 97.81 89 GLU A N 1
ATOM 681 C CA . GLU A 1 89 ? 5.395 13.95 -7.724 1 97.81 89 GLU A CA 1
ATOM 682 C C . GLU A 1 89 ? 5.901 12.775 -6.891 1 97.81 89 GLU A C 1
ATOM 684 O O . GLU A 1 89 ? 6.723 11.984 -7.359 1 97.81 89 GLU A O 1
ATOM 689 N N . ILE A 1 90 ? 5.455 12.743 -5.708 1 98.3 90 ILE A N 1
ATOM 690 C CA . ILE A 1 90 ? 5.702 11.583 -4.86 1 98.3 90 ILE A CA 1
ATOM 691 C C . ILE A 1 90 ? 4.53 10.609 -4.962 1 98.3 90 ILE A C 1
ATOM 693 O O . ILE A 1 90 ? 3.383 10.979 -4.7 1 98.3 90 ILE A O 1
ATOM 697 N N . TYR A 1 91 ? 4.834 9.403 -5.238 1 95.47 91 TYR A N 1
ATOM 698 C CA . TYR A 1 91 ? 3.788 8.44 -5.566 1 95.47 91 TYR A CA 1
ATOM 699 C C . TYR A 1 91 ? 3.392 7.626 -4.34 1 95.47 91 TYR A C 1
ATOM 701 O O . TYR A 1 91 ? 2.207 7.373 -4.111 1 95.47 91 TYR A O 1
ATOM 709 N N . THR A 1 92 ? 4.399 7.179 -3.588 1 97.67 92 THR A N 1
ATOM 710 C CA . THR A 1 92 ? 4.091 6.316 -2.453 1 97.67 92 THR A CA 1
ATOM 711 C C . THR A 1 92 ? 5.073 6.554 -1.31 1 97.67 92 THR A C 1
ATOM 713 O O . THR A 1 92 ? 6.127 7.163 -1.507 1 97.67 92 THR A O 1
ATOM 716 N N . ILE A 1 93 ? 4.671 6.106 -0.102 1 98.72 93 ILE A N 1
ATOM 717 C CA . ILE A 1 93 ? 5.469 6.211 1.115 1 98.72 93 ILE A CA 1
ATOM 718 C C . ILE A 1 93 ? 5.322 4.935 1.94 1 98.72 93 ILE A C 1
ATOM 720 O O . ILE A 1 93 ? 4.322 4.223 1.821 1 98.72 93 ILE A O 1
ATOM 724 N N . LYS A 1 94 ? 6.293 4.696 2.703 1 98.73 94 LYS A N 1
ATOM 725 C CA . LYS A 1 94 ? 6.264 3.562 3.622 1 98.73 94 LYS A CA 1
ATOM 726 C C . LYS A 1 94 ? 7.019 3.879 4.91 1 98.73 94 LYS A C 1
ATOM 728 O O . LYS A 1 94 ? 8.147 4.374 4.869 1 98.73 94 LYS A O 1
ATOM 733 N N . TRP A 1 95 ? 6.361 3.59 6.044 1 98.54 95 TRP A N 1
ATOM 734 C CA . TRP A 1 95 ? 7.056 3.65 7.325 1 98.54 95 TRP A CA 1
ATOM 735 C C . TRP A 1 95 ? 7.918 2.41 7.536 1 98.54 95 TRP A C 1
ATOM 737 O O . TRP A 1 95 ? 7.509 1.297 7.197 1 98.54 95 TRP A O 1
ATOM 747 N N . SER A 1 96 ? 9.039 2.639 8.156 1 97.94 96 SER A N 1
ATOM 748 C CA . SER A 1 96 ? 9.796 1.476 8.607 1 97.94 96 SER A CA 1
ATOM 749 C C . SER A 1 96 ? 9.056 0.727 9.709 1 97.94 96 SER A C 1
ATOM 751 O O . SER A 1 96 ? 8.325 1.334 10.496 1 97.94 96 SER A O 1
ATOM 753 N N . PRO A 1 97 ? 9.218 -0.58 9.689 1 96.76 97 PRO A N 1
ATOM 754 C CA . PRO A 1 97 ? 8.602 -1.357 10.767 1 96.76 97 PRO A CA 1
ATOM 755 C C . PRO A 1 97 ? 9.412 -1.317 12.061 1 96.76 97 PRO A C 1
ATOM 757 O O . PRO A 1 97 ? 9.657 -2.36 12.673 1 96.76 97 PRO A O 1
ATOM 760 N N . THR A 1 98 ? 9.766 -0.157 12.517 1 95.89 98 THR A N 1
ATOM 761 C CA . THR A 1 98 ? 10.629 0.054 13.673 1 95.89 98 THR A CA 1
ATOM 762 C C . THR A 1 98 ? 9.987 1.028 14.657 1 95.89 98 THR A C 1
ATOM 764 O O . THR A 1 98 ? 8.98 1.665 14.34 1 95.89 98 THR A O 1
ATOM 767 N N . GLY A 1 99 ? 10.564 1.062 15.911 1 93.11 99 GLY A N 1
ATOM 768 C CA . GLY A 1 99 ? 10.034 1.912 16.965 1 93.11 99 GLY A CA 1
ATOM 769 C C . GLY A 1 99 ? 9.401 1.129 18.1 1 93.11 99 GLY A C 1
ATOM 770 O O . GLY A 1 99 ? 9.261 -0.093 18.016 1 93.11 99 GLY A O 1
ATOM 771 N N . PRO A 1 100 ? 8.966 1.708 19.196 1 88.46 100 PRO A N 1
ATOM 772 C CA . PRO A 1 100 ? 8.551 1.056 20.441 1 88.46 100 PRO A CA 1
ATOM 773 C C . PRO A 1 100 ? 7.376 0.101 20.243 1 88.46 100 PRO A C 1
ATOM 775 O O . PRO A 1 100 ? 7.291 -0.927 20.92 1 88.46 100 PRO A O 1
ATOM 778 N N . ALA A 1 101 ? 6.529 0.256 19.394 1 84.9 101 ALA A N 1
ATOM 779 C CA . ALA A 1 101 ? 5.324 -0.558 19.256 1 84.9 101 ALA A CA 1
ATOM 780 C C . ALA A 1 101 ? 5.516 -1.65 18.208 1 84.9 101 ALA A C 1
ATOM 782 O O . ALA A 1 101 ? 4.549 -2.281 17.775 1 84.9 101 ALA A O 1
ATOM 783 N N . THR A 1 102 ? 6.788 -1.862 17.809 1 91.52 102 THR A N 1
ATOM 784 C CA . THR A 1 102 ? 7.046 -2.843 16.761 1 91.52 102 THR A CA 1
ATOM 785 C C . THR A 1 102 ? 7.953 -3.958 17.276 1 91.52 102 THR A C 1
ATOM 787 O O . THR A 1 102 ? 8.344 -3.956 18.445 1 91.52 102 THR A O 1
ATOM 790 N N . SER A 1 103 ? 8.228 -4.939 16.419 1 90.53 103 SER A N 1
ATOM 791 C CA . SER A 1 103 ? 9.146 -6.025 16.749 1 90.53 103 SER A CA 1
ATOM 792 C C . SER A 1 103 ? 10.592 -5.541 16.764 1 90.53 103 SER A C 1
ATOM 794 O O . SER A 1 103 ? 11.499 -6.291 17.131 1 90.53 103 SER A O 1
ATOM 796 N N . ASN A 1 104 ? 10.84 -4.271 16.382 1 94.43 104 ASN A N 1
ATOM 797 C CA . ASN A 1 104 ? 12.151 -3.63 16.378 1 94.43 104 ASN A CA 1
ATOM 798 C C . ASN A 1 104 ? 12.135 -2.319 17.158 1 94.43 104 ASN A C 1
ATOM 800 O O . ASN A 1 104 ? 12.403 -1.255 16.597 1 94.43 104 ASN A O 1
ATOM 804 N N . PRO A 1 105 ? 11.912 -2.448 18.466 1 93.19 105 PRO A N 1
ATOM 805 C CA . PRO A 1 105 ? 11.605 -1.262 19.269 1 93.19 105 PRO A CA 1
ATOM 806 C C . PRO A 1 105 ? 12.807 -0.337 19.439 1 93.19 105 PRO A C 1
ATOM 808 O O . PRO A 1 105 ? 12.642 0.846 19.747 1 93.19 105 PRO A O 1
ATOM 811 N N . ASN A 1 106 ? 14.081 -0.771 19.196 1 93.04 106 ASN A N 1
ATOM 812 C CA . ASN A 1 106 ? 15.278 0.019 19.467 1 93.04 106 ASN A CA 1
ATOM 813 C C . ASN A 1 106 ? 15.784 0.719 18.209 1 93.04 106 ASN A C 1
ATOM 815 O O . ASN A 1 106 ? 16.769 1.458 18.259 1 93.04 106 ASN A O 1
ATOM 819 N N . SER A 1 107 ? 15.16 0.463 17.121 1 93.32 107 SER A N 1
ATOM 820 C CA . SER A 1 107 ? 15.535 1.129 15.878 1 93.32 107 SER A CA 1
ATOM 821 C C . SER A 1 107 ? 14.674 2.363 15.63 1 93.32 107 SER A C 1
ATOM 823 O O . SER A 1 107 ? 13.485 2.372 15.955 1 93.32 107 SER A O 1
ATOM 825 N N . ASN A 1 108 ? 15.271 3.302 15.1 1 92.7 108 ASN A N 1
ATOM 826 C CA . ASN A 1 108 ? 14.558 4.545 14.823 1 92.7 108 ASN A CA 1
ATOM 827 C C . ASN A 1 108 ? 13.502 4.355 13.738 1 92.7 108 ASN A C 1
ATOM 829 O O . ASN A 1 108 ? 13.686 3.554 12.82 1 92.7 108 ASN A O 1
ATOM 833 N N . ILE A 1 109 ? 12.497 5.124 13.915 1 95.55 109 ILE A N 1
ATOM 834 C CA . ILE A 1 109 ? 11.44 5.12 12.91 1 95.55 109 ILE A CA 1
ATOM 835 C C . ILE A 1 109 ? 11.865 5.961 11.709 1 95.55 109 ILE A C 1
ATOM 837 O O . ILE A 1 109 ? 12.373 7.073 11.871 1 95.55 109 ILE A O 1
ATOM 841 N N . MET A 1 110 ? 11.749 5.393 10.509 1 96.88 110 MET A N 1
ATOM 842 C CA . MET A 1 110 ? 12.09 6.053 9.252 1 96.88 110 MET A CA 1
ATOM 843 C C . MET A 1 110 ? 10.901 6.054 8.297 1 96.88 110 MET A C 1
ATOM 845 O O . MET A 1 110 ? 9.982 5.246 8.443 1 96.88 110 MET A O 1
ATOM 849 N N . LEU A 1 111 ? 10.918 7.007 7.412 1 98.46 111 LEU A N 1
ATOM 850 C CA . LEU A 1 111 ? 9.933 7.081 6.338 1 98.46 111 LEU A CA 1
ATOM 851 C C . LEU A 1 111 ? 10.613 7.056 4.974 1 98.46 111 LEU A C 1
ATOM 853 O O . LEU A 1 111 ? 11.581 7.786 4.744 1 98.46 111 LEU A O 1
ATOM 857 N N . ALA A 1 112 ? 10.161 6.182 4.113 1 98.75 112 ALA A N 1
ATOM 858 C CA . ALA A 1 112 ? 10.646 6.144 2.736 1 98.75 112 ALA A CA 1
ATOM 859 C C . ALA A 1 112 ? 9.638 6.776 1.781 1 98.75 112 ALA A C 1
ATOM 861 O O . ALA A 1 112 ? 8.43 6.571 1.919 1 98.75 112 ALA A O 1
ATOM 862 N N . SER A 1 113 ? 10.056 7.522 0.874 1 98.74 113 SER A N 1
ATOM 863 C CA . SER A 1 113 ? 9.226 8.084 -0.187 1 98.74 113 SER A CA 1
ATOM 864 C C . SER A 1 113 ? 9.785 7.745 -1.565 1 98.74 113 SER A C 1
ATOM 866 O O . SER A 1 113 ? 11.001 7.756 -1.766 1 98.74 113 SER A O 1
ATOM 868 N N . ALA A 1 114 ? 8.949 7.365 -2.438 1 98.25 114 ALA A N 1
ATOM 869 C CA . ALA A 1 114 ? 9.281 7.084 -3.832 1 98.25 114 ALA A CA 1
ATOM 870 C C . ALA A 1 114 ? 8.654 8.117 -4.764 1 98.25 114 ALA A C 1
ATOM 872 O O . ALA A 1 114 ? 7.459 8.407 -4.666 1 98.25 114 ALA A O 1
ATOM 873 N N . SER A 1 115 ? 9.447 8.6 -5.691 1 98.17 115 SER A N 1
ATOM 874 C CA . SER A 1 115 ? 9.034 9.755 -6.48 1 98.17 115 SER A CA 1
ATOM 875 C C . SER A 1 115 ? 9.194 9.491 -7.973 1 98.17 115 SER A C 1
ATOM 877 O O . SER A 1 115 ? 9.966 8.618 -8.375 1 98.17 115 SER A O 1
ATOM 879 N N . PHE A 1 116 ? 8.512 10.292 -8.762 1 97.67 116 PHE A N 1
ATOM 880 C CA . PHE A 1 116 ? 8.621 10.276 -10.215 1 97.67 116 PHE A CA 1
ATOM 881 C C . PHE A 1 116 ? 9.916 10.94 -10.668 1 97.67 116 PHE A C 1
ATOM 883 O O . PHE A 1 116 ? 10.301 10.832 -11.834 1 97.67 116 PHE A O 1
ATOM 890 N N . ASP A 1 117 ? 10.694 11.549 -9.764 1 97.91 117 ASP A N 1
ATOM 891 C CA . ASP A 1 117 ? 11.997 12.106 -10.112 1 97.91 117 ASP A CA 1
ATOM 892 C C . ASP A 1 117 ? 13.071 11.021 -10.133 1 97.91 117 ASP A C 1
ATOM 894 O O . ASP A 1 117 ? 14.266 11.322 -10.159 1 97.91 117 ASP A O 1
ATOM 898 N N . SER A 1 118 ? 12.634 9.785 -9.933 1 97.29 118 SER A N 1
ATOM 899 C CA . SER A 1 118 ? 13.452 8.583 -10.061 1 97.29 118 SER A CA 1
ATOM 900 C C . SER A 1 118 ? 14.287 8.346 -8.807 1 97.29 118 SER A C 1
ATOM 902 O O . SER A 1 118 ? 15.234 7.557 -8.825 1 97.29 118 SER A O 1
ATOM 904 N N . THR A 1 119 ? 13.933 8.98 -7.725 1 97.54 119 THR A N 1
ATOM 905 C CA . THR A 1 119 ? 14.69 8.765 -6.497 1 97.54 119 THR A CA 1
ATOM 906 C C . THR A 1 119 ? 13.794 8.191 -5.402 1 97.54 119 THR A C 1
ATOM 908 O O . THR A 1 119 ? 12.571 8.336 -5.455 1 97.54 119 THR A O 1
ATOM 911 N N . VAL A 1 120 ? 14.434 7.494 -4.507 1 98.27 120 VAL A N 1
ATOM 912 C CA . VAL A 1 120 ? 13.861 7.127 -3.216 1 98.27 120 VAL A CA 1
ATOM 913 C C . VAL A 1 120 ? 14.581 7.878 -2.098 1 98.27 120 VAL A C 1
ATOM 915 O O . VAL A 1 120 ? 15.811 7.962 -2.09 1 98.27 120 VAL A O 1
ATOM 918 N N . ARG A 1 121 ? 13.837 8.416 -1.173 1 98.56 121 ARG A N 1
ATOM 919 C CA . ARG A 1 121 ? 14.445 9.131 -0.056 1 98.56 121 ARG A CA 1
ATOM 920 C C . ARG A 1 121 ? 14.028 8.519 1.278 1 98.56 121 ARG A C 1
ATOM 922 O O . ARG A 1 121 ? 12.876 8.116 1.448 1 98.56 121 ARG A O 1
ATOM 929 N N . LEU A 1 122 ? 14.975 8.494 2.195 1 98.37 122 LEU A N 1
ATOM 930 C CA . LEU A 1 122 ? 14.739 8.09 3.577 1 98.37 122 LEU A CA 1
ATOM 931 C C . LEU A 1 122 ? 14.798 9.293 4.512 1 98.37 122 LEU A C 1
ATOM 933 O O . LEU A 1 122 ? 15.732 10.094 4.442 1 98.37 122 LEU A O 1
ATOM 937 N N . TRP A 1 123 ? 13.863 9.345 5.352 1 98.53 123 TRP A N 1
ATOM 938 C CA . TRP A 1 123 ? 13.705 10.514 6.211 1 98.53 123 TRP A CA 1
ATOM 939 C C . TRP A 1 123 ? 13.793 10.123 7.683 1 98.53 123 TRP A C 1
ATOM 941 O O . TRP A 1 123 ? 13.183 9.139 8.108 1 98.53 123 TRP A O 1
ATOM 951 N N . ASP A 1 124 ? 14.566 10.858 8.43 1 97.2 124 ASP A N 1
ATOM 952 C CA . ASP A 1 124 ? 14.445 10.88 9.884 1 97.2 124 ASP A CA 1
ATOM 953 C C . ASP A 1 124 ? 13.283 11.767 10.325 1 97.2 124 ASP A C 1
ATOM 955 O O . ASP A 1 124 ? 13.373 12.995 10.262 1 97.2 124 ASP A O 1
ATOM 959 N N . VAL A 1 125 ? 12.243 11.203 10.758 1 96.02 125 VAL A N 1
ATOM 960 C CA . VAL A 1 125 ? 10.997 11.932 10.974 1 96.02 125 VAL A CA 1
ATOM 961 C C . VAL A 1 125 ? 11.076 12.712 12.285 1 96.02 125 VAL A C 1
ATOM 963 O O . VAL A 1 125 ? 10.354 13.693 12.475 1 96.02 125 VAL A O 1
ATOM 966 N N . GLU A 1 126 ? 11.794 12.212 13.181 1 93.87 126 GLU A N 1
ATOM 967 C CA . GLU A 1 126 ? 11.978 12.963 14.42 1 93.87 126 GLU A CA 1
ATOM 968 C C . GLU A 1 126 ? 12.68 14.293 14.159 1 93.87 126 GLU A C 1
ATOM 970 O O . GLU A 1 126 ? 12.269 15.331 14.684 1 93.87 126 GLU A O 1
ATOM 975 N N . ARG A 1 127 ? 13.68 14.252 13.328 1 95.9 127 ARG A N 1
ATOM 976 C CA . ARG A 1 127 ? 14.466 15.447 13.036 1 95.9 127 ARG A CA 1
ATOM 977 C C . ARG A 1 127 ? 13.875 16.216 11.859 1 95.9 127 ARG A C 1
ATOM 979 O O . ARG A 1 127 ? 14.191 17.391 11.657 1 95.9 127 ARG A O 1
ATOM 986 N N . GLY A 1 128 ? 13.124 15.587 11.04 1 97.16 128 GLY A N 1
ATOM 987 C CA . GLY A 1 128 ? 12.535 16.222 9.872 1 97.16 128 GLY A CA 1
ATOM 988 C C . GLY A 1 128 ? 13.534 16.467 8.758 1 97.16 128 GLY A C 1
ATOM 989 O O . GLY A 1 128 ? 13.525 17.528 8.13 1 97.16 128 GLY A O 1
ATOM 990 N N . VAL A 1 129 ? 14.413 15.44 8.537 1 97.37 129 VAL A N 1
ATOM 991 C CA . VAL A 1 129 ? 15.439 15.647 7.52 1 97.37 129 VAL A CA 1
ATOM 992 C C . VAL A 1 129 ? 15.575 14.392 6.66 1 97.37 129 VAL A C 1
ATOM 994 O O . VAL A 1 129 ? 15.29 13.284 7.119 1 97.37 129 VAL A O 1
ATOM 997 N N . CYS A 1 130 ? 16.042 1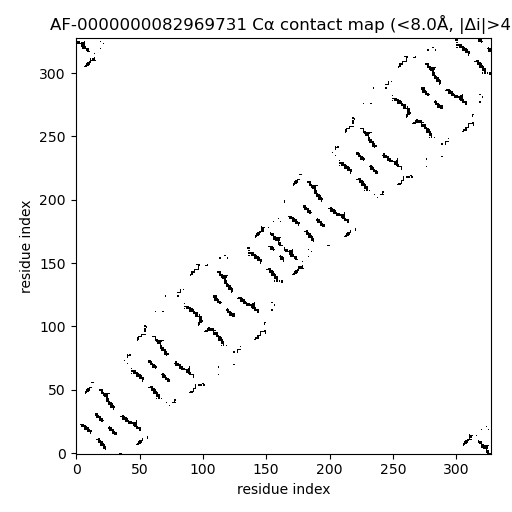4.59 5.491 1 98.02 130 CYS A N 1
ATOM 998 C CA . CYS A 1 130 ? 16.392 13.485 4.606 1 98.02 130 CYS A CA 1
ATOM 999 C C . CYS A 1 130 ? 17.76 12.914 4.961 1 98.02 130 CYS A C 1
ATOM 1001 O O . CYS A 1 130 ? 18.755 13.64 4.976 1 98.02 130 CYS A O 1
ATOM 1003 N N . VAL A 1 131 ? 17.842 11.664 5.226 1 97.21 131 VAL A N 1
ATOM 1004 C CA . VAL A 1 131 ? 19.106 11.107 5.698 1 97.21 131 VAL A CA 1
ATOM 1005 C C . VAL A 1 131 ? 19.773 10.317 4.575 1 97.21 131 VAL A C 1
ATOM 1007 O O . VAL A 1 131 ? 20.994 10.143 4.57 1 97.21 131 VAL A O 1
ATOM 1010 N N . HIS A 1 132 ? 19.039 9.747 3.62 1 96.98 132 HIS A N 1
ATOM 1011 C CA . HIS A 1 132 ? 19.581 9.042 2.465 1 96.98 132 HIS A CA 1
ATOM 1012 C C . HIS A 1 132 ? 18.779 9.35 1.205 1 96.98 132 HIS A C 1
ATOM 1014 O O . HIS A 1 132 ? 17.561 9.531 1.268 1 96.98 132 HIS A O 1
ATOM 1020 N N . THR A 1 133 ? 19.438 9.474 0.107 1 97.35 133 THR A N 1
ATOM 1021 C CA . THR A 1 133 ? 18.84 9.538 -1.222 1 97.35 133 THR A CA 1
ATOM 1022 C C . THR A 1 133 ? 19.356 8.404 -2.102 1 97.35 133 THR A C 1
ATOM 1024 O O . THR A 1 133 ? 20.558 8.308 -2.358 1 97.35 133 THR A O 1
ATOM 1027 N N . LEU A 1 134 ? 18.504 7.624 -2.518 1 95.51 134 LEU A N 1
ATOM 1028 C CA . LEU A 1 134 ? 18.85 6.527 -3.416 1 95.51 134 LEU A CA 1
ATOM 1029 C C . LEU A 1 134 ? 18.563 6.901 -4.867 1 95.51 134 LEU A C 1
ATOM 1031 O O . LEU A 1 134 ? 17.419 7.188 -5.223 1 95.51 134 LEU A O 1
ATOM 1035 N N . THR A 1 135 ? 19.587 6.768 -5.787 1 95.42 135 THR A N 1
ATOM 1036 C CA . THR A 1 135 ? 19.488 7.41 -7.093 1 95.42 135 THR A CA 1
ATOM 1037 C C . THR A 1 135 ? 19.767 6.409 -8.211 1 95.42 135 THR A C 1
ATOM 1039 O O . THR A 1 135 ? 20.118 6.799 -9.326 1 95.42 135 THR A O 1
ATOM 1042 N N . LYS A 1 136 ? 19.638 5.191 -7.93 1 93.41 136 LYS A N 1
ATOM 1043 C CA . LYS A 1 136 ? 20.041 4.212 -8.936 1 93.41 136 LYS A CA 1
ATOM 1044 C C . LYS A 1 136 ? 18.968 4.053 -10.009 1 93.41 136 LYS A C 1
ATOM 1046 O O . LYS A 1 136 ? 19.243 3.551 -11.1 1 93.41 136 LYS A O 1
ATOM 1051 N N . HIS A 1 137 ? 17.777 4.402 -9.74 1 94.58 137 HIS A N 1
ATOM 1052 C CA . HIS A 1 137 ? 16.715 4.319 -10.736 1 94.58 137 HIS A CA 1
ATOM 1053 C C . HIS A 1 137 ? 16.862 5.412 -11.79 1 94.58 137 HIS A C 1
ATOM 1055 O O . HIS A 1 137 ? 17.315 6.517 -11.485 1 94.58 137 HIS A O 1
ATOM 1061 N N . GLN A 1 138 ? 16.444 5.121 -13.009 1 94.58 138 GLN A N 1
ATOM 1062 C CA . GLN A 1 138 ? 16.512 6.088 -14.099 1 94.58 138 GLN A CA 1
ATOM 1063 C C . GLN A 1 138 ? 15.116 6.49 -14.566 1 94.58 138 GLN A C 1
ATOM 1065 O O . GLN A 1 138 ? 14.971 7.327 -15.46 1 94.58 138 GLN A O 1
ATOM 1070 N N . GLU A 1 139 ? 14.121 5.879 -14.088 1 96.1 139 GLU A N 1
ATOM 1071 C CA . GLU A 1 139 ? 12.71 6.131 -14.367 1 96.1 139 GLU A CA 1
ATOM 1072 C C . GLU A 1 139 ? 11.906 6.253 -13.076 1 96.1 139 GLU A C 1
ATOM 1074 O O . GLU A 1 139 ? 12.418 5.973 -11.99 1 96.1 139 GLU A O 1
ATOM 1079 N N . PRO A 1 140 ? 10.674 6.723 -13.193 1 95.56 140 PRO A N 1
ATOM 1080 C CA . PRO A 1 140 ? 9.848 6.894 -11.996 1 95.56 140 PRO A CA 1
ATOM 1081 C C . PRO A 1 140 ? 9.824 5.649 -11.113 1 95.56 140 PRO A C 1
ATOM 1083 O O . PRO A 1 140 ? 9.791 4.526 -11.623 1 95.56 140 PRO A O 1
ATOM 1086 N N . VAL A 1 141 ? 9.828 5.844 -9.802 1 96.85 141 VAL A N 1
ATOM 1087 C CA . VAL A 1 141 ? 9.755 4.784 -8.802 1 96.85 141 VAL A CA 1
ATOM 1088 C C . VAL A 1 141 ? 8.326 4.666 -8.277 1 96.85 141 VAL A C 1
ATOM 1090 O O . VAL A 1 141 ? 7.748 5.649 -7.806 1 96.85 141 VAL A O 1
ATOM 1093 N N . TYR A 1 142 ? 7.8 3.416 -8.226 1 93.85 142 TYR A N 1
ATOM 1094 C CA . TYR A 1 142 ? 6.38 3.243 -7.941 1 93.85 142 TYR A CA 1
ATOM 1095 C C . TYR A 1 142 ? 6.174 2.493 -6.631 1 93.85 142 TYR A C 1
ATOM 1097 O O . TYR A 1 142 ? 5.078 2.507 -6.066 1 93.85 142 TYR A O 1
ATOM 1105 N N . SER A 1 143 ? 7.151 1.849 -6.221 1 96.69 143 SER A N 1
ATOM 1106 C CA . SER A 1 143 ? 6.95 1.016 -5.04 1 96.69 143 SER A CA 1
ATOM 1107 C C . SER A 1 143 ? 8.194 0.997 -4.159 1 96.69 143 SER A C 1
ATOM 1109 O O . SER A 1 143 ? 9.319 1.033 -4.662 1 96.69 143 SER A O 1
ATOM 1111 N N . VAL A 1 144 ? 8.001 0.991 -2.875 1 97.97 144 VAL A N 1
ATOM 1112 C CA . VAL A 1 144 ? 9.027 0.793 -1.856 1 97.97 144 VAL A CA 1
ATOM 1113 C C . VAL A 1 144 ? 8.484 -0.101 -0.744 1 97.97 144 VAL A C 1
ATOM 1115 O O . VAL A 1 144 ? 7.301 -0.03 -0.403 1 97.97 144 VAL A O 1
ATOM 1118 N N . ALA A 1 145 ? 9.314 -0.929 -0.22 1 98.44 145 ALA A N 1
ATOM 1119 C CA . ALA A 1 145 ? 8.948 -1.796 0.897 1 98.44 145 ALA A CA 1
ATOM 1120 C C . ALA A 1 145 ? 10.151 -2.075 1.793 1 98.44 145 ALA A C 1
ATOM 1122 O O . ALA A 1 145 ? 11.231 -2.413 1.304 1 98.44 145 ALA A O 1
ATOM 1123 N N . PHE A 1 146 ? 9.945 -1.963 3.086 1 98.18 146 PHE A N 1
ATOM 1124 C CA . PHE A 1 146 ? 10.977 -2.319 4.053 1 98.18 146 PHE A CA 1
ATOM 1125 C C . PHE A 1 146 ? 10.953 -3.815 4.344 1 98.18 146 PHE A C 1
ATOM 1127 O O . PHE A 1 146 ? 9.883 -4.425 4.401 1 98.18 146 PHE A O 1
ATOM 1134 N N . SER A 1 147 ? 12.172 -4.284 4.59 1 97.88 147 SER A N 1
ATOM 1135 C CA . SER A 1 147 ? 12.225 -5.621 5.173 1 97.88 147 SER A CA 1
ATOM 1136 C C . SER A 1 147 ? 11.638 -5.635 6.58 1 97.88 147 SER A C 1
ATOM 1138 O O . SER A 1 147 ? 11.584 -4.599 7.246 1 97.88 147 SER A O 1
ATOM 1140 N N . PRO A 1 148 ? 11.247 -6.806 7.067 1 96.09 148 PRO A N 1
ATOM 1141 C CA . PRO A 1 148 ? 10.58 -6.875 8.369 1 96.09 148 PRO A CA 1
ATOM 1142 C C . PRO A 1 148 ? 11.443 -6.326 9.503 1 96.09 148 PRO A C 1
ATOM 1144 O O . PRO A 1 148 ? 10.916 -5.778 10.475 1 96.09 148 PRO A O 1
ATOM 1147 N N . ASP A 1 149 ? 12.73 -6.381 9.38 1 95.93 149 ASP A N 1
ATOM 1148 C CA . ASP A 1 149 ? 13.6 -5.891 10.445 1 95.93 149 ASP A CA 1
ATOM 1149 C C . ASP A 1 149 ? 13.995 -4.435 10.204 1 95.93 149 ASP A C 1
ATOM 1151 O O . ASP A 1 149 ? 14.739 -3.85 10.993 1 95.93 149 ASP A O 1
ATOM 1155 N N . GLY A 1 150 ? 13.573 -3.889 9.054 1 96.2 150 GLY A N 1
ATOM 1156 C CA . GLY A 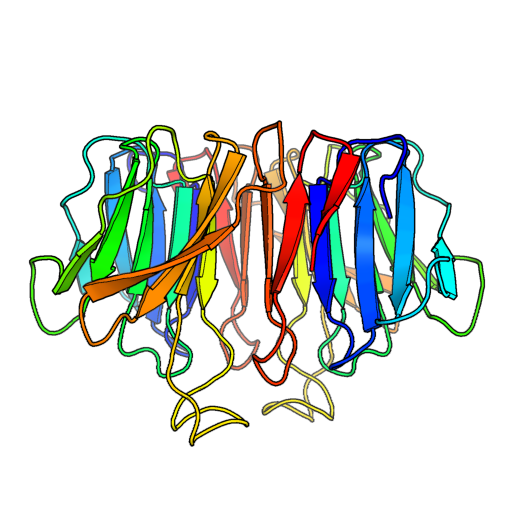1 150 ? 13.779 -2.478 8.769 1 96.2 150 GLY A CA 1
ATOM 1157 C C . GLY A 1 150 ? 15.178 -2.168 8.272 1 96.2 150 GLY A C 1
ATOM 1158 O O . GLY A 1 150 ? 15.539 -1.001 8.104 1 96.2 150 GLY A O 1
ATOM 1159 N N . LYS A 1 151 ? 15.961 -3.186 7.979 1 96 151 LYS A N 1
ATOM 1160 C CA . LYS A 1 151 ? 17.362 -2.968 7.628 1 96 151 LYS A CA 1
ATOM 1161 C C . LYS A 1 151 ? 17.527 -2.772 6.124 1 96 151 LYS A C 1
ATOM 1163 O O . LYS A 1 151 ? 18.53 -2.214 5.673 1 96 151 LYS A O 1
ATOM 1168 N N . TYR A 1 152 ? 16.607 -3.283 5.377 1 96.54 152 TYR A N 1
ATOM 1169 C CA . TYR A 1 152 ? 16.686 -3.181 3.924 1 96.54 152 TYR A CA 1
ATOM 1170 C C . TYR A 1 152 ? 15.426 -2.54 3.354 1 96.54 152 TYR A C 1
ATOM 1172 O O . TYR A 1 152 ? 14.347 -2.648 3.94 1 96.54 152 TYR A O 1
ATOM 1180 N N . LEU A 1 153 ? 15.568 -1.872 2.222 1 97.4 153 LEU A N 1
ATOM 1181 C CA . LEU A 1 153 ? 14.49 -1.288 1.431 1 97.4 153 LEU A CA 1
ATOM 1182 C C . LEU A 1 153 ? 14.559 -1.764 -0.017 1 97.4 153 LEU A C 1
ATOM 1184 O O . LEU A 1 153 ? 15.613 -1.68 -0.652 1 97.4 153 LEU A O 1
ATOM 1188 N N . ALA A 1 154 ? 13.482 -2.35 -0.496 1 96.57 154 ALA A N 1
ATOM 1189 C CA . ALA A 1 154 ? 13.365 -2.675 -1.915 1 96.57 154 ALA A CA 1
ATOM 1190 C C . ALA A 1 154 ? 12.536 -1.626 -2.651 1 96.57 154 ALA A C 1
ATOM 1192 O O . ALA A 1 154 ? 11.533 -1.137 -2.125 1 96.57 154 ALA A O 1
ATOM 1193 N N . SER A 1 155 ? 12.923 -1.268 -3.788 1 96.7 155 SER A N 1
ATOM 1194 C CA . SER A 1 155 ? 12.192 -0.299 -4.599 1 96.7 155 SER A CA 1
ATOM 1195 C C . SER A 1 155 ? 11.976 -0.816 -6.017 1 96.7 155 SER A C 1
ATOM 1197 O O . SER A 1 155 ? 12.849 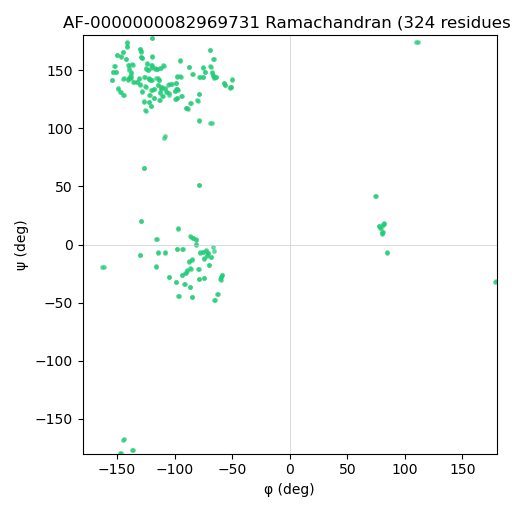-1.479 -6.581 1 96.7 155 SER A O 1
ATOM 1199 N N . GLY A 1 156 ? 10.802 -0.605 -6.536 1 94.65 156 GLY A N 1
ATOM 1200 C CA . GLY A 1 156 ? 10.443 -0.967 -7.898 1 94.65 156 GLY A CA 1
ATOM 1201 C C . GLY A 1 156 ? 10.16 0.234 -8.78 1 94.65 156 GLY A C 1
ATOM 1202 O O . GLY A 1 156 ? 9.493 1.18 -8.355 1 94.65 156 GLY A O 1
ATOM 1203 N N . SER A 1 157 ? 10.597 0.146 -10.031 1 94.3 157 SER A N 1
ATOM 1204 C CA . SER A 1 157 ? 10.563 1.277 -10.953 1 94.3 157 SER A CA 1
ATOM 1205 C C . SER A 1 157 ? 10.179 0.832 -12.36 1 94.3 157 SER A C 1
ATOM 1207 O O . SER A 1 157 ? 10.172 -0.365 -12.658 1 94.3 157 SER A O 1
ATOM 1209 N N . PHE A 1 158 ? 9.945 1.877 -13.16 1 91.19 158 PHE A N 1
ATOM 1210 C CA . PHE A 1 158 ? 9.656 1.642 -14.569 1 91.19 158 PHE A CA 1
ATOM 1211 C C . PHE A 1 158 ? 10.935 1.342 -15.342 1 91.19 158 PHE A C 1
ATOM 1213 O O . PHE A 1 158 ? 10.883 0.907 -16.494 1 91.19 158 PHE A O 1
ATOM 1220 N N . ASP A 1 159 ? 12.091 1.463 -14.728 1 87.68 159 ASP A N 1
ATOM 1221 C CA . ASP A 1 159 ? 13.35 1.188 -15.414 1 87.68 159 ASP A CA 1
ATOM 1222 C C . ASP A 1 159 ? 13.641 -0.311 -15.448 1 87.68 159 ASP A C 1
ATOM 1224 O O . ASP A 1 159 ? 14.712 -0.731 -15.89 1 87.68 159 ASP A O 1
ATOM 1228 N N . LYS A 1 160 ? 12.776 -1.064 -14.888 1 82.42 160 LYS A N 1
ATOM 1229 C CA . LYS A 1 160 ? 12.781 -2.522 -14.977 1 82.42 160 LYS A CA 1
ATOM 1230 C C . LYS A 1 160 ? 13.75 -3.131 -13.967 1 82.42 160 LYS A C 1
ATOM 1232 O O . LYS A 1 160 ? 14.202 -4.265 -14.138 1 82.42 160 LYS A O 1
ATOM 1237 N N . CYS A 1 161 ? 14.1 -2.336 -13.019 1 83.6 161 CYS A N 1
ATOM 1238 C CA . CYS A 1 161 ? 15.018 -2.809 -11.988 1 83.6 161 CYS A CA 1
ATOM 1239 C C . CYS A 1 161 ? 14.389 -2.696 -10.604 1 83.6 161 CYS A C 1
ATOM 1241 O O . CYS A 1 161 ? 13.582 -1.797 -10.356 1 83.6 161 CYS A O 1
ATOM 1243 N N . VAL A 1 162 ? 14.715 -3.706 -9.885 1 88.13 162 VAL A N 1
ATOM 1244 C CA . VAL A 1 162 ? 14.5 -3.607 -8.445 1 88.13 162 VAL A CA 1
ATOM 1245 C C . VAL A 1 162 ? 15.834 -3.381 -7.738 1 88.13 162 VAL A C 1
ATOM 1247 O O . VAL A 1 162 ? 16.81 -4.089 -7.999 1 88.13 162 VAL A O 1
ATOM 1250 N N . HIS A 1 163 ? 15.868 -2.377 -6.9 1 88.85 163 HIS A N 1
ATOM 1251 C CA . HIS A 1 163 ? 17.087 -2.1 -6.147 1 88.85 163 HIS A CA 1
ATOM 1252 C C . HIS A 1 163 ? 16.87 -2.308 -4.652 1 88.85 163 HIS A C 1
ATOM 1254 O O . HIS A 1 163 ? 15.786 -2.034 -4.133 1 88.85 163 HIS A O 1
ATOM 1260 N N . ILE A 1 164 ? 17.91 -2.824 -4.019 1 91.71 164 ILE A N 1
ATOM 1261 C CA . ILE A 1 164 ? 17.945 -3.001 -2.571 1 91.71 164 ILE A CA 1
ATOM 1262 C C . ILE A 1 164 ? 19.109 -2.206 -1.982 1 91.71 164 ILE A C 1
ATOM 1264 O O . ILE A 1 164 ? 20.243 -2.313 -2.454 1 91.71 164 ILE A O 1
ATOM 1268 N N . PRO B 1 1 ? 18.932 -7.137 -9.676 1 46.83 1 PRO B N 1
ATOM 1269 C CA . PRO B 1 1 ? 18.723 -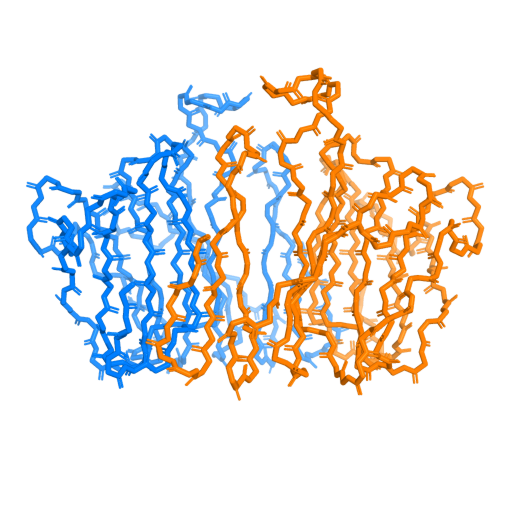7.785 -10.973 1 46.83 1 PRO B CA 1
ATOM 1270 C C . PRO B 1 1 ? 17.818 -6.974 -11.898 1 46.83 1 PRO B C 1
ATOM 1272 O O . PRO B 1 1 ? 16.875 -6.328 -11.435 1 46.83 1 PRO B O 1
ATOM 1275 N N . CYS B 1 2 ? 18.371 -6.361 -12.96 1 50.81 2 CYS B N 1
ATOM 1276 C CA . CYS B 1 2 ? 17.638 -5.596 -13.962 1 50.81 2 CYS B CA 1
ATOM 1277 C C . CYS B 1 2 ? 16.765 -6.509 -14.814 1 50.81 2 CYS B C 1
ATOM 1279 O O . CYS B 1 2 ? 17.227 -7.545 -15.296 1 50.81 2 CYS B O 1
ATOM 1281 N N . ARG B 1 3 ? 15.402 -6.492 -14.55 1 61.06 3 ARG B N 1
ATOM 1282 C CA . ARG B 1 3 ? 14.436 -7.294 -15.294 1 61.06 3 ARG B CA 1
ATOM 1283 C C . ARG B 1 3 ? 13.955 -6.557 -16.539 1 61.06 3 ARG B C 1
ATOM 1285 O O . ARG B 1 3 ? 14.143 -5.345 -16.66 1 61.06 3 ARG B O 1
ATOM 1292 N N . PRO B 1 4 ? 13.543 -7.31 -17.586 1 61.8 4 PRO B N 1
ATOM 1293 C CA . PRO B 1 4 ? 13.148 -6.729 -18.871 1 61.8 4 PRO B CA 1
ATOM 1294 C C . PRO B 1 4 ? 11.877 -5.889 -18.773 1 61.8 4 PRO B C 1
ATOM 1296 O O . PRO B 1 4 ? 11.529 -5.176 -19.718 1 61.8 4 PRO B O 1
ATOM 1299 N N . ALA B 1 5 ? 11.26 -5.81 -17.631 1 77.3 5 ALA B N 1
ATOM 1300 C CA . ALA B 1 5 ? 9.976 -5.115 -17.597 1 77.3 5 ALA B CA 1
ATOM 1301 C C . ALA B 1 5 ? 9.847 -4.261 -16.339 1 77.3 5 ALA B C 1
ATOM 1303 O O . ALA B 1 5 ? 10.406 -4.599 -15.292 1 77.3 5 ALA B O 1
ATOM 1304 N N . PRO B 1 6 ? 9.055 -3.157 -16.563 1 85.08 6 PRO B N 1
ATOM 1305 C CA . PRO B 1 6 ? 8.85 -2.282 -15.406 1 85.08 6 PRO B CA 1
ATOM 1306 C C . PRO B 1 6 ? 8.373 -3.039 -14.17 1 85.08 6 PRO B C 1
ATOM 1308 O O . PRO B 1 6 ? 7.533 -3.938 -14.277 1 85.08 6 PRO B O 1
ATOM 1311 N N . ALA B 1 7 ? 8.952 -2.756 -13.01 1 86.27 7 ALA B N 1
ATOM 1312 C CA . ALA B 1 7 ? 8.523 -3.288 -11.72 1 86.27 7 ALA B CA 1
ATOM 1313 C C . ALA B 1 7 ? 7.414 -2.433 -11.115 1 86.27 7 ALA B C 1
ATOM 1315 O O . ALA B 1 7 ? 7.63 -1.262 -10.792 1 86.27 7 ALA B O 1
ATOM 1316 N N . LEU B 1 8 ? 6.35 -3.038 -10.875 1 92.02 8 LEU B N 1
ATOM 1317 C CA . LEU B 1 8 ? 5.187 -2.272 -10.44 1 92.02 8 LEU B CA 1
ATOM 1318 C C . LEU B 1 8 ? 5.031 -2.333 -8.924 1 92.02 8 LEU B C 1
ATOM 1320 O O . LEU B 1 8 ? 4.567 -1.373 -8.305 1 92.02 8 LEU B O 1
ATOM 1324 N N . ASP B 1 9 ? 5.421 -3.443 -8.357 1 97.08 9 ASP B N 1
ATOM 1325 C CA . ASP B 1 9 ? 5.286 -3.588 -6.911 1 97.08 9 ASP B CA 1
ATOM 1326 C C . ASP B 1 9 ? 6.336 -4.547 -6.355 1 97.08 9 ASP B C 1
ATOM 1328 O O . ASP B 1 9 ? 6.83 -5.42 -7.073 1 97.08 9 ASP B O 1
ATOM 1332 N N . VAL B 1 10 ? 6.7 -4.353 -5.047 1 97.35 10 VAL B N 1
ATOM 1333 C CA . VAL B 1 10 ? 7.638 -5.193 -4.309 1 97.35 10 VAL B CA 1
ATOM 1334 C C . VAL B 1 10 ? 7.109 -5.441 -2.899 1 97.35 10 VAL B C 1
ATOM 1336 O O . VAL B 1 10 ? 6.404 -4.601 -2.336 1 97.35 10 VAL B O 1
ATOM 1339 N N . ASP B 1 11 ? 7.412 -6.583 -2.375 1 98.39 11 ASP B N 1
ATOM 1340 C CA . ASP B 1 11 ? 7.039 -6.903 -1.001 1 98.39 11 ASP B CA 1
ATOM 1341 C C . ASP B 1 11 ? 7.999 -7.923 -0.394 1 98.39 11 ASP B C 1
ATOM 1343 O O . ASP B 1 11 ? 8.494 -8.81 -1.093 1 98.39 11 ASP B O 1
ATOM 1347 N N . TRP B 1 12 ? 8.216 -7.827 0.922 1 98.35 12 TRP B N 1
ATOM 1348 C CA . TRP B 1 12 ? 9.168 -8.701 1.6 1 98.35 12 TRP B CA 1
ATOM 1349 C C . TRP B 1 12 ? 8.453 -9.87 2.27 1 98.35 12 TRP B C 1
ATOM 1351 O O . TRP B 1 12 ? 7.439 -9.681 2.946 1 98.35 12 TRP B O 1
ATOM 1361 N N . GLN B 1 13 ? 8.99 -11.002 2.073 1 98.16 13 GLN B N 1
ATOM 1362 C CA . GLN B 1 13 ? 8.534 -12.203 2.765 1 98.16 13 GLN B CA 1
ATOM 1363 C C . GLN B 1 13 ? 9.201 -12.338 4.131 1 98.16 13 GLN B C 1
ATOM 1365 O O . GLN B 1 13 ? 8.551 -12.71 5.111 1 98.16 13 GLN B O 1
ATOM 1370 N N . SER B 1 14 ? 10.437 -12.129 4.161 1 97.44 14 SER B N 1
ATOM 1371 C CA . SER B 1 14 ? 11.327 -12.202 5.315 1 97.44 14 SER B CA 1
ATOM 1372 C C . SER B 1 14 ? 12.415 -11.136 5.243 1 97.44 14 SER B C 1
ATOM 1374 O O . SER B 1 14 ? 12.351 -10.232 4.407 1 97.44 14 SER B O 1
ATOM 1376 N N . ASN B 1 15 ? 13.402 -11.289 6.103 1 97.03 15 ASN B N 1
ATOM 1377 C CA . ASN B 1 15 ? 14.467 -10.293 6.124 1 97.03 15 ASN B CA 1
ATOM 1378 C C . ASN B 1 15 ? 15.404 -10.449 4.93 1 97.03 15 ASN B C 1
ATOM 1380 O O . ASN B 1 15 ? 16.205 -9.557 4.643 1 97.03 15 ASN B O 1
ATOM 1384 N N . THR B 1 16 ? 15.268 -11.596 4.208 1 97.34 16 THR B N 1
ATOM 1385 C CA . THR B 1 16 ? 16.235 -11.821 3.139 1 97.34 16 THR B CA 1
ATOM 1386 C C . THR B 1 16 ? 15.526 -12.176 1.835 1 97.34 16 THR B C 1
ATOM 1388 O O . THR B 1 16 ? 16.161 -12.268 0.783 1 97.34 16 THR B O 1
ATOM 1391 N N . ILE B 1 17 ? 14.245 -12.412 1.89 1 97.59 17 ILE B N 1
ATOM 1392 C CA . ILE B 1 17 ? 13.504 -12.82 0.702 1 97.59 17 ILE B CA 1
ATOM 1393 C C . ILE B 1 17 ? 12.436 -11.779 0.377 1 97.59 17 ILE B C 1
ATOM 1395 O O . ILE B 1 17 ? 11.723 -11.313 1.268 1 97.59 17 ILE B O 1
ATOM 1399 N N . PHE B 1 18 ? 12.312 -11.383 -0.847 1 97.34 18 PHE B N 1
ATOM 1400 C CA . PHE B 1 18 ? 11.276 -10.462 -1.3 1 97.34 18 PHE B CA 1
ATOM 1401 C C . PHE B 1 18 ? 10.769 -10.856 -2.682 1 97.34 18 PHE B C 1
ATOM 1403 O O . PHE B 1 18 ? 11.423 -11.621 -3.394 1 97.34 18 PHE B O 1
ATOM 1410 N N . ALA B 1 19 ? 9.592 -10.388 -3.014 1 97.53 19 ALA B N 1
ATOM 1411 C CA . ALA B 1 19 ? 8.988 -10.606 -4.325 1 97.53 19 ALA B CA 1
ATOM 1412 C C . ALA B 1 19 ? 8.833 -9.29 -5.083 1 97.53 19 ALA B C 1
ATOM 1414 O O . ALA B 1 19 ? 8.667 -8.231 -4.473 1 97.53 19 ALA B O 1
ATOM 1415 N N . SER B 1 20 ? 8.869 -9.36 -6.348 1 96.15 20 SER B N 1
ATOM 1416 C CA . SER B 1 20 ? 8.608 -8.239 -7.245 1 96.15 20 SER B CA 1
ATOM 1417 C C . SER B 1 20 ? 7.763 -8.671 -8.439 1 96.15 20 SER B C 1
ATOM 1419 O O . SER B 1 20 ? 7.832 -9.824 -8.87 1 96.15 20 SER B O 1
ATOM 1421 N N . CYS B 1 21 ? 6.918 -7.773 -8.816 1 94.44 21 CYS B N 1
ATOM 1422 C CA . CYS B 1 21 ? 6.134 -8.046 -10.015 1 94.44 21 CYS B CA 1
ATOM 1423 C C . CYS B 1 21 ? 6.388 -6.99 -11.084 1 94.44 21 CYS B C 1
ATOM 1425 O O . CYS B 1 21 ? 6.882 -5.902 -10.783 1 94.44 21 CYS B O 1
ATOM 1427 N N . SER B 1 22 ? 5.977 -7.454 -12.36 1 84.96 22 SER B N 1
ATOM 1428 C CA . SER B 1 22 ? 6.331 -6.607 -13.494 1 84.96 22 SER B CA 1
ATOM 1429 C C . SER B 1 22 ? 5.211 -6.571 -14.529 1 84.96 22 SER B C 1
ATOM 1431 O O . SER B 1 22 ? 4.217 -7.289 -14.4 1 84.96 22 SER B O 1
ATOM 1433 N N . THR B 1 23 ? 5.525 -5.677 -15.49 1 87.98 23 THR B N 1
ATOM 1434 C CA . THR B 1 23 ? 4.592 -5.558 -16.604 1 87.98 23 THR B CA 1
ATOM 1435 C C . THR B 1 23 ? 4.675 -6.782 -17.512 1 87.98 23 THR B C 1
ATOM 1437 O O . THR B 1 23 ? 3.806 -6.992 -18.36 1 87.98 23 THR B O 1
ATOM 1440 N N . ASP B 1 24 ? 5.659 -7.686 -17.338 1 87.78 24 ASP B N 1
ATOM 1441 C CA . ASP B 1 24 ? 5.806 -8.868 -18.182 1 87.78 24 ASP B CA 1
ATOM 1442 C C . ASP B 1 24 ? 4.951 -10.022 -17.665 1 87.78 24 ASP B C 1
ATOM 1444 O O . ASP B 1 24 ? 5.149 -11.174 -18.059 1 87.78 24 ASP B O 1
ATOM 1448 N N . MET B 1 25 ? 4.139 -9.804 -16.692 1 92.71 25 MET B N 1
ATOM 1449 C CA . MET B 1 25 ? 3.144 -10.754 -16.203 1 92.71 25 MET B CA 1
ATOM 1450 C C . MET B 1 25 ? 3.782 -11.78 -15.274 1 92.71 25 MET B C 1
ATOM 1452 O O . MET B 1 25 ? 3.166 -12.796 -14.947 1 92.71 25 MET B O 1
ATOM 1456 N N . CYS B 1 26 ? 4.989 -11.541 -14.895 1 94.04 26 CYS B N 1
ATOM 1457 C CA . CYS B 1 26 ? 5.705 -12.477 -14.036 1 94.04 26 CYS B CA 1
ATOM 1458 C C . CYS B 1 26 ? 5.895 -11.899 -12.638 1 94.04 26 CYS B C 1
ATOM 1460 O O . CYS B 1 26 ? 5.913 -10.679 -12.464 1 94.04 26 CYS B O 1
ATOM 1462 N N . ILE B 1 27 ? 6.022 -12.823 -11.714 1 96.92 27 ILE B N 1
ATOM 1463 C CA . ILE B 1 27 ? 6.422 -12.503 -10.348 1 96.92 27 ILE B CA 1
ATOM 1464 C C . ILE B 1 27 ? 7.743 -13.197 -10.022 1 96.92 27 ILE B C 1
ATOM 1466 O O . ILE B 1 27 ? 7.864 -14.415 -10.171 1 96.92 27 ILE B O 1
ATOM 1470 N N . HIS B 1 28 ? 8.692 -12.43 -9.59 1 96.09 28 HIS B N 1
ATOM 1471 C CA . HIS B 1 28 ? 9.987 -12.989 -9.218 1 96.09 28 HIS B CA 1
ATOM 1472 C C . HIS B 1 28 ? 10.203 -12.921 -7.71 1 96.09 28 HIS B C 1
ATOM 1474 O O . HIS B 1 28 ? 10.014 -11.868 -7.098 1 96.09 28 HIS B O 1
ATOM 1480 N N . VAL B 1 29 ? 10.531 -14.03 -7.133 1 97.02 29 VAL B N 1
ATOM 1481 C CA . VAL B 1 29 ? 10.952 -14.101 -5.737 1 97.02 29 VAL B CA 1
ATOM 1482 C C . VAL B 1 29 ? 12.476 -14.159 -5.66 1 97.02 29 VAL B C 1
ATOM 1484 O O . VAL B 1 29 ? 13.1 -15.046 -6.247 1 97.02 29 VAL B O 1
ATOM 1487 N N . CYS B 1 30 ? 13.022 -13.218 -4.902 1 96.11 30 CYS B N 1
ATOM 1488 C CA . CYS B 1 30 ? 14.47 -13.043 -4.86 1 96.11 30 CYS B CA 1
ATOM 1489 C C . CYS B 1 30 ? 14.994 -13.169 -3.435 1 96.11 30 CYS B C 1
ATOM 1491 O O . CYS B 1 30 ? 14.278 -12.872 -2.477 1 96.11 30 CYS B O 1
ATOM 1493 N N . ARG B 1 31 ? 16.156 -13.604 -3.322 1 96.45 31 ARG B N 1
ATOM 1494 C CA . ARG B 1 31 ? 16.891 -13.673 -2.063 1 96.45 31 ARG B CA 1
ATOM 1495 C C . ARG B 1 31 ? 18.093 -12.734 -2.079 1 96.45 31 ARG B C 1
ATOM 1497 O O . ARG B 1 31 ? 18.812 -12.654 -3.077 1 96.45 31 ARG B O 1
ATOM 1504 N N . LEU B 1 32 ? 18.295 -12.046 -0.976 1 95.01 32 LEU B N 1
ATOM 1505 C CA . LEU B 1 32 ? 19.462 -11.176 -0.875 1 95.01 32 LEU B CA 1
ATOM 1506 C C . LEU B 1 32 ? 20.747 -11.96 -1.118 1 95.01 32 LEU B C 1
ATOM 1508 O O . LEU B 1 32 ? 20.921 -13.057 -0.582 1 95.01 32 LEU B O 1
ATOM 1512 N N . GLY B 1 33 ? 21.587 -11.328 -1.874 1 90.97 33 GLY B N 1
ATOM 1513 C CA . GLY B 1 33 ? 22.886 -11.936 -2.117 1 90.97 33 GLY B CA 1
ATOM 1514 C C . GLY B 1 33 ? 22.871 -12.942 -3.252 1 90.97 33 GLY B C 1
ATOM 1515 O O . GLY B 1 33 ? 23.904 -13.526 -3.585 1 90.97 33 GLY B O 1
ATOM 1516 N N . CYS B 1 34 ? 21.697 -13.241 -3.764 1 90.96 34 CYS B N 1
ATOM 1517 C CA . CYS B 1 34 ? 21.586 -14.152 -4.897 1 90.96 34 CYS B CA 1
ATOM 1518 C C . CYS B 1 34 ? 21.289 -13.39 -6.183 1 90.96 34 CYS B C 1
ATOM 1520 O O . CYS B 1 34 ? 20.456 -12.482 -6.194 1 90.96 34 CYS B O 1
ATOM 1522 N N . ASP B 1 35 ? 21.869 -13.698 -7.26 1 86.09 35 ASP B N 1
ATOM 1523 C CA . ASP B 1 35 ? 21.76 -12.97 -8.521 1 86.09 35 ASP B CA 1
ATOM 1524 C C . ASP B 1 35 ? 20.559 -13.451 -9.331 1 86.09 35 ASP B C 1
ATOM 1526 O O . ASP B 1 35 ? 20.123 -12.775 -10.265 1 86.09 35 ASP B O 1
ATOM 1530 N N . ARG B 1 36 ? 20.155 -14.601 -8.984 1 91.28 36 ARG B N 1
ATOM 1531 C CA . ARG B 1 36 ? 19.003 -15.144 -9.697 1 91.28 36 ARG B CA 1
ATOM 1532 C C . ARG B 1 36 ? 17.79 -15.248 -8.779 1 91.28 36 ARG B C 1
ATOM 1534 O O . ARG B 1 36 ? 17.933 -15.476 -7.576 1 91.28 36 ARG B O 1
ATOM 1541 N N . PRO B 1 37 ? 16.618 -15.163 -9.393 1 93.2 37 PRO B N 1
ATOM 1542 C CA . PRO B 1 37 ? 15.432 -15.38 -8.562 1 93.2 37 PRO B CA 1
ATOM 1543 C C . PRO B 1 37 ? 15.339 -16.808 -8.027 1 93.2 37 PRO B C 1
ATOM 1545 O O . PRO B 1 37 ? 15.714 -17.756 -8.721 1 93.2 37 PRO B O 1
ATOM 1548 N N . VAL B 1 38 ? 14.84 -16.919 -6.788 1 96.03 38 VAL B N 1
ATOM 1549 C CA . VAL B 1 38 ? 14.641 -18.223 -6.163 1 96.03 38 VAL B CA 1
ATOM 1550 C C . VAL B 1 38 ? 13.423 -18.91 -6.776 1 96.03 38 VAL B C 1
ATOM 1552 O O . VAL B 1 38 ? 13.359 -20.14 -6.833 1 96.03 38 VAL B O 1
ATOM 1555 N N . LYS B 1 39 ? 12.464 -18.146 -7.234 1 96.59 39 LYS B N 1
ATOM 1556 C CA . LYS B 1 39 ? 11.225 -18.632 -7.834 1 96.59 39 LYS B CA 1
ATOM 1557 C C . LYS B 1 39 ? 10.638 -17.602 -8.795 1 96.59 39 LYS B C 1
ATOM 1559 O O . LYS B 1 39 ? 10.792 -16.396 -8.591 1 96.59 39 LYS B O 1
ATOM 1564 N N . THR B 1 40 ? 10.112 -18.086 -9.87 1 96.33 40 THR B N 1
ATOM 1565 C CA . THR B 1 40 ? 9.328 -17.254 -10.776 1 96.33 40 THR B CA 1
ATOM 1566 C C . THR B 1 40 ? 7.926 -17.828 -10.959 1 96.33 40 THR B C 1
ATOM 1568 O O . THR B 1 40 ? 7.77 -18.994 -11.327 1 96.33 40 THR B O 1
ATOM 1571 N N . PHE B 1 41 ? 6.977 -17.035 -10.661 1 97.66 41 PHE B N 1
ATOM 1572 C CA . PHE B 1 41 ? 5.592 -17.436 -10.877 1 97.66 41 PHE B CA 1
ATOM 1573 C C . PHE B 1 41 ? 5.063 -16.87 -12.19 1 97.66 41 PHE B C 1
ATOM 1575 O O . PHE B 1 41 ? 5.245 -15.685 -12.479 1 97.66 41 PHE B O 1
ATOM 1582 N N . GLN B 1 42 ? 4.412 -17.751 -12.94 1 96.8 42 GLN B N 1
ATOM 1583 C CA . GLN B 1 42 ? 3.769 -17.391 -14.199 1 96.8 42 GLN B CA 1
ATOM 1584 C C . GLN B 1 42 ? 2.317 -17.858 -14.228 1 96.8 42 GLN B C 1
ATOM 1586 O O . GLN B 1 42 ? 2.018 -18.996 -13.86 1 96.8 42 GLN B O 1
ATOM 1591 N N . GLY B 1 43 ? 1.478 -16.965 -14.606 1 96.48 43 GLY B N 1
ATOM 1592 C CA . GLY B 1 43 ? 0.076 -17.345 -14.675 1 96.48 43 GLY B CA 1
ATOM 1593 C C . GLY B 1 43 ? -0.83 -16.205 -15.101 1 96.48 43 GLY B C 1
ATOM 1594 O O . GLY B 1 43 ? -1.864 -16.431 -15.734 1 96.48 43 GLY B O 1
ATOM 1595 N N . HIS B 1 44 ? -0.484 -15.036 -14.745 1 97.55 44 HIS B N 1
ATOM 1596 C CA . HIS B 1 44 ? -1.227 -13.871 -15.211 1 97.55 44 HIS B CA 1
ATOM 1597 C C . HIS B 1 44 ? -1.03 -13.654 -16.708 1 97.55 44 HIS B C 1
ATOM 1599 O O . HIS B 1 44 ? -0.002 -14.045 -17.266 1 97.55 44 HIS B O 1
ATOM 1605 N N . THR B 1 45 ? -1.991 -13.046 -17.337 1 97.35 45 THR B N 1
ATOM 1606 C CA . THR B 1 45 ? -1.927 -12.851 -18.781 1 97.35 45 THR B CA 1
ATOM 1607 C C . THR B 1 45 ? -1.856 -11.365 -19.123 1 97.35 45 THR B C 1
ATOM 1609 O O . THR B 1 45 ? -2.017 -10.982 -20.284 1 97.35 45 THR B O 1
ATOM 1612 N N . ASN B 1 46 ? -1.775 -10.518 -18.223 1 97.06 46 ASN B N 1
ATOM 1613 C CA . ASN B 1 46 ? -1.57 -9.077 -18.333 1 97.06 46 ASN B CA 1
ATOM 1614 C C . ASN B 1 46 ? -0.747 -8.537 -17.168 1 97.06 46 ASN B C 1
ATOM 1616 O O . ASN B 1 46 ? -0.275 -9.305 -16.327 1 97.06 46 ASN B O 1
ATOM 1620 N N . GLU B 1 47 ? -0.461 -7.225 -17.083 1 95.16 47 GLU B N 1
ATOM 1621 C CA . GLU B 1 47 ? 0.356 -6.582 -16.058 1 95.16 47 GLU B CA 1
ATOM 1622 C C . GLU B 1 47 ? -0.108 -6.973 -14.657 1 95.16 47 GLU B C 1
ATOM 1624 O O . GLU B 1 47 ? -1.31 -7.049 -14.394 1 95.16 47 GLU B O 1
ATOM 1629 N N . VAL B 1 48 ? 0.861 -7.29 -13.787 1 97.22 48 VAL B N 1
ATOM 1630 C CA . VAL B 1 48 ? 0.6 -7.541 -12.373 1 97.22 48 VAL B CA 1
ATOM 1631 C C . VAL B 1 48 ? 0.72 -6.238 -11.586 1 97.22 48 VAL B C 1
ATOM 1633 O O . VAL B 1 48 ? 1.808 -5.668 -11.478 1 97.22 48 VAL B O 1
ATOM 1636 N N . ASN B 1 49 ? -0.335 -5.821 -10.996 1 96.57 49 ASN B N 1
ATOM 1637 C CA . ASN B 1 49 ? -0.408 -4.486 -10.411 1 96.57 49 ASN B CA 1
ATOM 1638 C C . ASN B 1 49 ? 0.119 -4.472 -8.979 1 96.57 49 ASN B C 1
ATOM 1640 O O . ASN B 1 49 ? 0.695 -3.478 -8.534 1 96.57 49 ASN B O 1
ATOM 1644 N N . ALA B 1 50 ? -0.15 -5.533 -8.265 1 97.95 50 ALA B N 1
ATOM 1645 C CA . ALA B 1 50 ? 0.249 -5.578 -6.861 1 97.95 50 ALA B CA 1
ATOM 1646 C C . ALA B 1 50 ? 0.516 -7.012 -6.413 1 97.95 50 ALA B C 1
ATOM 1648 O O . ALA B 1 50 ? -0.13 -7.948 -6.887 1 97.95 50 ALA B O 1
ATOM 1649 N N . ILE B 1 51 ? 1.468 -7.143 -5.451 1 98.55 51 ILE B N 1
ATOM 1650 C CA . ILE B 1 51 ? 1.75 -8.397 -4.76 1 98.55 51 ILE B CA 1
ATOM 1651 C C . ILE B 1 51 ? 1.901 -8.139 -3.263 1 98.55 51 ILE B C 1
ATOM 1653 O O . ILE B 1 51 ? 2.434 -7.105 -2.855 1 98.55 51 ILE B O 1
ATOM 1657 N N . LYS B 1 52 ? 1.354 -9.055 -2.485 1 98.73 52 LYS B N 1
ATOM 1658 C CA . LYS B 1 52 ? 1.471 -8.959 -1.033 1 98.73 52 LYS B CA 1
ATOM 1659 C C . LYS B 1 52 ? 1.609 -10.34 -0.4 1 98.73 52 LYS B C 1
ATOM 1661 O O . LYS B 1 52 ? 0.795 -11.23 -0.655 1 98.73 52 LYS B O 1
ATOM 1666 N N . TRP B 1 53 ? 2.632 -10.492 0.432 1 98.33 53 TRP B N 1
ATOM 1667 C CA . TRP B 1 53 ? 2.729 -11.693 1.255 1 98.33 53 TRP B CA 1
ATOM 1668 C C . TRP B 1 53 ? 1.739 -11.641 2.414 1 98.33 53 TRP B C 1
ATOM 1670 O O . TRP B 1 53 ? 1.518 -10.58 3.003 1 98.33 53 TRP B O 1
ATOM 1680 N N . ASP B 1 54 ? 1.224 -12.807 2.704 1 97.49 54 ASP B N 1
ATOM 1681 C CA . ASP B 1 54 ? 0.407 -12.84 3.913 1 97.49 54 ASP B CA 1
ATOM 1682 C C . ASP B 1 54 ? 1.265 -12.657 5.162 1 97.49 54 ASP B C 1
ATOM 1684 O O . ASP B 1 54 ? 2.491 -12.778 5.103 1 97.49 54 ASP B O 1
ATOM 1688 N N . PRO B 1 55 ? 0.655 -12.412 6.311 1 93.87 55 PRO B N 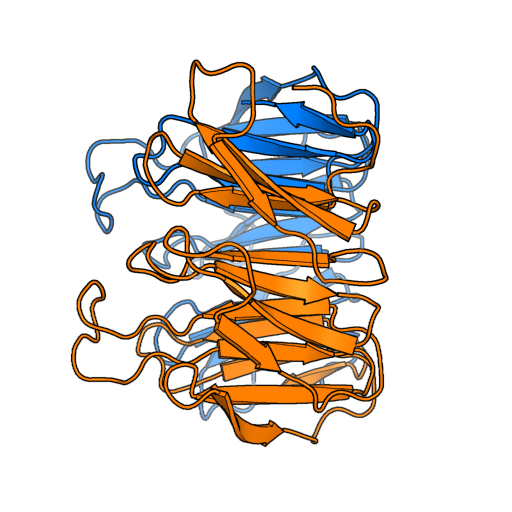1
ATOM 1689 C CA . PRO B 1 55 ? 1.424 -12.088 7.515 1 93.87 55 PRO B CA 1
ATOM 1690 C C . PRO B 1 55 ? 2.408 -13.191 7.901 1 93.87 55 PRO B C 1
ATOM 1692 O O . PRO B 1 55 ? 3.444 -12.914 8.511 1 93.87 55 PRO B O 1
ATOM 1695 N N . SER B 1 56 ? 2.192 -14.412 7.572 1 93.56 56 SER B N 1
ATOM 1696 C CA . SER B 1 56 ? 3.063 -15.525 7.934 1 93.56 56 SER B CA 1
ATOM 1697 C C . SER B 1 56 ? 4.167 -15.723 6.901 1 93.56 56 SER B C 1
ATOM 1699 O O . SER B 1 56 ? 5.114 -16.476 7.134 1 93.56 56 SER B O 1
ATOM 1701 N N . GLY B 1 57 ? 3.988 -15.089 5.725 1 95.51 57 GLY B N 1
ATOM 1702 C CA . GLY B 1 57 ? 4.958 -15.255 4.654 1 95.51 57 GLY B CA 1
ATOM 1703 C C . GLY B 1 57 ? 4.795 -16.562 3.9 1 95.51 57 GLY B C 1
ATOM 1704 O O . GLY B 1 57 ? 5.669 -16.947 3.12 1 95.51 57 GLY B O 1
ATOM 1705 N N . MET B 1 58 ? 3.652 -17.234 4.105 1 96.1 58 MET B N 1
ATOM 1706 C CA . MET B 1 58 ? 3.464 -18.552 3.505 1 96.1 58 MET B CA 1
ATOM 1707 C C . MET B 1 58 ? 2.797 -18.437 2.138 1 96.1 58 MET B C 1
ATOM 1709 O O . MET B 1 58 ? 3.048 -19.253 1.25 1 96.1 58 MET B O 1
ATOM 1713 N N . LEU B 1 59 ? 1.938 -17.484 2.014 1 97.81 59 LEU B N 1
ATOM 1714 C CA . LEU B 1 59 ? 1.204 -17.275 0.771 1 97.81 59 LEU B CA 1
ATOM 1715 C C . LEU B 1 59 ? 1.495 -15.894 0.193 1 97.81 59 LEU B C 1
ATOM 1717 O O . LEU B 1 59 ? 1.613 -14.918 0.937 1 97.81 59 LEU B O 1
ATOM 1721 N N . LEU B 1 60 ? 1.607 -15.791 -1.12 1 98.68 60 LEU B N 1
ATOM 1722 C CA . LEU B 1 60 ? 1.725 -14.539 -1.859 1 98.68 60 LEU B CA 1
ATOM 1723 C C . LEU B 1 60 ? 0.491 -14.299 -2.722 1 98.68 60 LEU B C 1
ATOM 1725 O O . LEU B 1 60 ? 0.098 -15.165 -3.506 1 98.68 60 LEU B O 1
ATOM 1729 N N . ALA B 1 61 ? -0.148 -13.161 -2.542 1 98.87 61 ALA B N 1
ATOM 1730 C CA . ALA B 1 61 ? -1.268 -12.783 -3.4 1 98.87 61 ALA B CA 1
ATOM 1731 C C . ALA B 1 61 ? -0.818 -11.825 -4.499 1 98.87 61 ALA B C 1
ATOM 1733 O O . ALA B 1 61 ? 0.028 -10.959 -4.268 1 98.87 61 ALA B O 1
ATOM 1734 N N . SER B 1 62 ? -1.39 -11.932 -5.663 1 98.75 62 SER B N 1
ATOM 1735 C CA . SER B 1 62 ? -1.136 -11.018 -6.772 1 98.75 62 SER B CA 1
ATOM 1736 C C . SER B 1 62 ? -2.427 -10.665 -7.504 1 98.75 62 SER B C 1
ATOM 1738 O O . SER B 1 62 ? -3.327 -11.498 -7.622 1 98.75 62 SER B O 1
ATOM 1740 N N . CYS B 1 63 ? -2.477 -9.468 -7.946 1 98.43 63 CYS B N 1
ATOM 1741 C CA . CYS B 1 63 ? -3.611 -9.054 -8.764 1 98.43 63 CYS B CA 1
ATOM 1742 C C . CYS B 1 63 ? -3.141 -8.412 -10.064 1 98.43 63 CYS B C 1
ATOM 1744 O O . CYS B 1 63 ? -2.02 -7.906 -10.141 1 98.43 63 CYS B O 1
ATOM 1746 N N . SER B 1 64 ? -4.074 -8.372 -11.035 1 98.19 64 SER B N 1
ATOM 1747 C CA . SER B 1 64 ? -3.617 -8.089 -12.392 1 98.19 64 SER B CA 1
ATOM 1748 C C . SER B 1 64 ? -4.695 -7.373 -13.2 1 98.19 64 SER B C 1
ATOM 1750 O O . SER B 1 64 ? -5.872 -7.4 -12.836 1 98.19 64 SER B O 1
ATOM 1752 N N . ASP B 1 65 ? -4.198 -6.787 -14.309 1 97.72 65 ASP B N 1
ATOM 1753 C CA . ASP B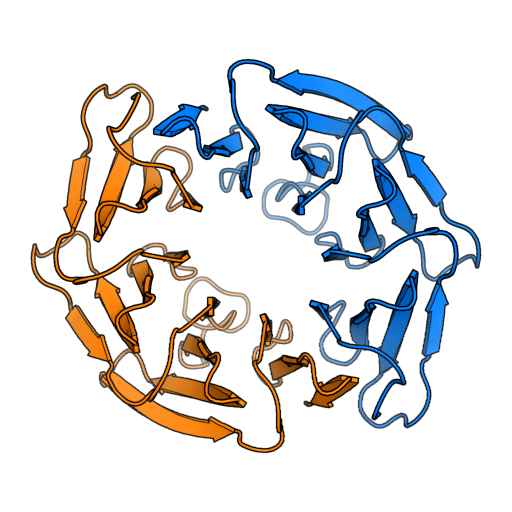 1 65 ? -5.097 -6.205 -15.3 1 97.72 65 ASP B CA 1
ATOM 1754 C C . ASP B 1 65 ? -5.857 -7.292 -16.057 1 97.72 65 ASP B C 1
ATOM 1756 O O . ASP B 1 65 ? -6.795 -6.997 -16.801 1 97.72 65 ASP B O 1
ATOM 1760 N N . ASP B 1 66 ? -5.527 -8.539 -15.865 1 98.11 66 ASP B N 1
ATOM 1761 C CA . ASP B 1 66 ? -6.258 -9.627 -16.508 1 98.11 66 ASP B CA 1
ATOM 1762 C C . ASP B 1 66 ? -7.506 -9.997 -15.711 1 98.11 66 ASP B C 1
ATOM 1764 O O . ASP B 1 66 ? -8.124 -11.034 -15.961 1 98.11 66 ASP B O 1
ATOM 1768 N N . MET B 1 67 ? -7.789 -9.25 -14.684 1 98.28 67 MET B N 1
ATOM 1769 C CA . MET B 1 67 ? -9.009 -9.322 -13.885 1 98.28 67 MET B CA 1
ATOM 1770 C C . MET B 1 67 ? -8.959 -10.502 -12.921 1 98.28 67 MET B C 1
ATOM 1772 O O . MET B 1 67 ? -9.98 -10.881 -12.344 1 98.28 67 MET B O 1
ATOM 1776 N N . THR B 1 68 ? -7.779 -11.038 -12.72 1 97.97 68 THR B N 1
ATOM 1777 C CA . THR B 1 68 ? -7.682 -12.17 -11.804 1 97.97 68 THR B CA 1
ATOM 1778 C C . THR B 1 68 ? -6.812 -11.819 -10.601 1 97.97 68 THR B C 1
ATOM 1780 O O . THR B 1 68 ? -5.955 -10.937 -10.685 1 97.97 68 THR B O 1
ATOM 1783 N N . LEU B 1 69 ? -7.137 -12.468 -9.552 1 98.53 69 LEU B N 1
ATOM 1784 C CA . LEU B 1 69 ? -6.337 -12.543 -8.335 1 98.53 69 LEU B CA 1
ATOM 1785 C C . LEU B 1 69 ? -5.803 -13.956 -8.122 1 98.53 69 LEU B C 1
ATOM 1787 O O . LEU B 1 69 ? -6.552 -14.929 -8.225 1 98.53 69 LEU B O 1
ATOM 1791 N N . LYS B 1 70 ? -4.535 -14.048 -7.878 1 98.74 70 LYS B N 1
ATOM 1792 C CA . LYS B 1 70 ? -3.962 -15.38 -7.707 1 98.74 70 LYS B CA 1
ATOM 1793 C C . LYS B 1 70 ? -3.215 -15.492 -6.381 1 98.74 70 LYS B C 1
ATOM 1795 O O . LYS B 1 70 ? -2.619 -14.518 -5.915 1 98.74 70 LYS B O 1
ATOM 1800 N N . ILE B 1 71 ? -3.322 -16.68 -5.797 1 98.82 71 ILE B N 1
ATOM 1801 C CA . ILE B 1 71 ? -2.591 -17.027 -4.584 1 98.82 71 ILE B CA 1
ATOM 1802 C C . ILE B 1 71 ? -1.465 -18.002 -4.921 1 98.82 71 ILE B C 1
ATOM 1804 O O . ILE B 1 71 ? -1.688 -19.009 -5.597 1 98.82 71 ILE B O 1
ATOM 1808 N N . TRP B 1 72 ? -0.32 -17.694 -4.443 1 98.67 72 TRP B N 1
ATOM 1809 C CA . TRP B 1 72 ? 0.864 -18.493 -4.741 1 98.67 72 TRP B CA 1
ATOM 1810 C C . TRP B 1 72 ? 1.476 -19.058 -3.463 1 98.67 72 TRP B C 1
ATOM 1812 O O . TRP B 1 72 ? 1.32 -18.479 -2.385 1 98.67 72 TRP B O 1
ATOM 1822 N N . SER B 1 73 ? 2.146 -20.162 -3.523 1 98.57 73 SER B N 1
ATOM 1823 C CA . SER B 1 73 ? 2.97 -20.782 -2.49 1 98.57 73 SER B CA 1
ATOM 1824 C C . SER B 1 73 ? 4.337 -21.177 -3.036 1 98.57 73 SER B C 1
ATOM 1826 O O . SER B 1 73 ? 4.442 -21.677 -4.158 1 98.57 73 SER B O 1
ATOM 1828 N N . MET B 1 74 ? 5.299 -21.013 -2.228 1 97.9 74 MET B N 1
ATOM 1829 C CA . MET B 1 74 ? 6.654 -21.366 -2.642 1 97.9 74 MET B CA 1
ATOM 1830 C C . MET B 1 74 ? 6.797 -22.875 -2.807 1 97.9 74 MET B C 1
ATOM 1832 O O . MET B 1 74 ? 7.783 -23.352 -3.37 1 97.9 74 MET B O 1
ATOM 1836 N N . LYS B 1 75 ? 5.804 -23.604 -2.361 1 97.75 75 LYS B N 1
ATOM 1837 C CA . LYS B 1 75 ? 5.875 -25.062 -2.336 1 97.75 75 LYS B CA 1
ATOM 1838 C C . LYS B 1 75 ? 5.469 -25.656 -3.682 1 97.75 75 LYS B C 1
ATOM 1840 O O . LYS B 1 75 ? 5.616 -26.86 -3.905 1 97.75 75 LYS B O 1
ATOM 1845 N N . GLN B 1 76 ? 4.891 -24.914 -4.557 1 97.11 76 GLN B N 1
ATOM 1846 C CA . GLN B 1 76 ? 4.462 -25.412 -5.859 1 97.11 76 GLN B CA 1
ATOM 1847 C C . GLN B 1 76 ? 4.634 -24.349 -6.94 1 97.11 76 GLN B C 1
ATOM 1849 O O . GLN B 1 76 ? 4.805 -23.167 -6.633 1 97.11 76 GLN B O 1
ATOM 1854 N N . ASP B 1 77 ? 4.563 -24.71 -8.26 1 95.95 77 ASP B N 1
ATOM 1855 C CA . ASP B 1 77 ? 4.844 -23.815 -9.378 1 95.95 77 ASP B CA 1
ATOM 1856 C C . ASP B 1 77 ? 3.566 -23.152 -9.886 1 95.95 77 ASP B C 1
ATOM 1858 O O . ASP B 1 77 ? 3.614 -22.072 -10.478 1 95.95 77 ASP B O 1
ATOM 1862 N N . THR B 1 78 ? 2.482 -23.836 -9.657 1 97.09 78 THR B N 1
ATOM 1863 C CA . THR B 1 78 ? 1.205 -23.282 -10.09 1 97.09 78 THR B CA 1
ATOM 1864 C C . THR B 1 78 ? 0.524 -22.534 -8.947 1 97.09 78 THR B C 1
ATOM 1866 O O . THR B 1 78 ? 0.848 -22.751 -7.777 1 97.09 78 THR B O 1
ATOM 1869 N N . CYS B 1 79 ? -0.332 -21.687 -9.318 1 97.9 79 CYS B N 1
ATOM 1870 C CA . CYS B 1 79 ? -1.016 -20.953 -8.259 1 97.9 79 CYS B CA 1
ATOM 1871 C C . CYS B 1 79 ? -1.86 -21.89 -7.404 1 97.9 79 CYS B C 1
ATOM 1873 O O . CYS B 1 79 ? -2.44 -22.85 -7.914 1 97.9 79 CYS B O 1
ATOM 1875 N N . VAL B 1 80 ? -1.94 -21.626 -6.103 1 98.29 80 VAL B N 1
ATOM 1876 C CA . VAL B 1 80 ? -2.792 -22.343 -5.16 1 98.29 80 VAL B CA 1
ATOM 1877 C C . VAL B 1 80 ? -4.26 -22.097 -5.5 1 98.29 80 VAL B C 1
ATOM 1879 O O . VAL B 1 80 ? -5.064 -23.032 -5.519 1 98.29 80 VAL B O 1
ATOM 1882 N N . HIS B 1 81 ? -4.631 -20.854 -5.716 1 98.43 81 HIS B N 1
ATOM 1883 C CA . HIS B 1 81 ? -5.958 -20.44 -6.158 1 98.43 81 HIS B CA 1
ATOM 1884 C C . HIS B 1 81 ? -5.869 -19.443 -7.309 1 98.43 81 HIS B C 1
ATOM 1886 O O . HIS B 1 81 ? -4.981 -18.587 -7.328 1 98.43 81 HIS B O 1
ATOM 1892 N N . ASP B 1 82 ? -6.717 -19.556 -8.262 1 98.34 82 ASP B N 1
ATOM 1893 C CA . ASP B 1 82 ? -7.009 -18.589 -9.316 1 98.34 82 ASP B CA 1
ATOM 1894 C C . ASP B 1 82 ? -8.383 -17.953 -9.112 1 98.34 82 ASP B C 1
ATOM 1896 O O . ASP B 1 82 ? -9.4 -18.514 -9.524 1 98.34 82 ASP B O 1
ATOM 1900 N N . LEU B 1 83 ? -8.439 -16.85 -8.432 1 98.35 83 LEU B N 1
ATOM 1901 C CA . LEU B 1 83 ? -9.685 -16.214 -8.018 1 98.35 83 LEU B CA 1
ATOM 1902 C C . LEU B 1 83 ? -10.196 -15.265 -9.097 1 98.35 83 LEU B C 1
ATOM 1904 O O . LEU B 1 83 ? -9.538 -14.273 -9.419 1 98.35 83 LEU B O 1
ATOM 1908 N N . GLN B 1 84 ? -11.396 -15.695 -9.573 1 96.34 84 GLN B N 1
ATOM 1909 C CA . GLN B 1 84 ? -11.99 -14.981 -10.699 1 96.34 84 GLN B CA 1
ATOM 1910 C C . GLN B 1 84 ? -13.403 -14.51 -10.368 1 96.34 84 GLN B C 1
ATOM 1912 O O . GLN B 1 84 ? -14.244 -15.305 -9.942 1 96.34 84 GLN B O 1
ATOM 1917 N N . ALA B 1 85 ? -13.594 -13.244 -10.309 1 96.05 85 ALA B N 1
ATOM 1918 C CA . ALA B 1 85 ? -14.952 -12.749 -10.1 1 96.05 85 ALA B CA 1
ATOM 1919 C C . ALA B 1 85 ? -15.068 -11.28 -10.497 1 96.05 85 ALA B C 1
ATOM 1921 O O . ALA B 1 85 ? -16.174 -10.766 -10.684 1 96.05 85 ALA B O 1
ATOM 1922 N N . HIS B 1 86 ? -13.966 -10.629 -10.571 1 97.97 86 HIS B N 1
ATOM 1923 C CA . HIS B 1 86 ? -13.981 -9.241 -11.018 1 97.97 86 HIS B CA 1
ATOM 1924 C C . HIS B 1 86 ? -14.187 -9.15 -12.527 1 97.97 86 HIS B C 1
ATOM 1926 O O . HIS B 1 86 ? -13.793 -10.055 -13.266 1 97.97 86 HIS B O 1
ATOM 1932 N N . SER B 1 87 ? -14.783 -8.032 -12.999 1 98 87 SER B N 1
ATOM 1933 C CA . SER B 1 87 ? -15.07 -7.882 -14.422 1 98 87 SER B CA 1
ATOM 1934 C C . SER B 1 87 ? -14.14 -6.859 -15.068 1 98 87 SER B C 1
ATOM 1936 O O . SER B 1 87 ? -14.185 -6.652 -16.282 1 98 87 SER B O 1
ATOM 1938 N N . LYS B 1 88 ? -13.33 -6.156 -14.342 1 98.29 88 LYS B N 1
ATOM 1939 C CA . LYS B 1 88 ? -12.298 -5.236 -14.812 1 98.29 88 LYS B CA 1
ATOM 1940 C C . LYS B 1 88 ? -11.005 -5.408 -14.021 1 98.29 88 LYS B C 1
ATOM 1942 O O . LYS B 1 88 ? -10.908 -6.291 -13.166 1 98.29 88 LYS B O 1
ATOM 1947 N N . GLU B 1 89 ? -9.987 -4.586 -14.288 1 97.85 89 GLU B N 1
ATOM 1948 C CA . GLU B 1 89 ? -8.657 -4.657 -13.69 1 97.85 89 GLU B CA 1
ATOM 1949 C C . GLU B 1 89 ? -8.731 -4.564 -12.168 1 97.85 89 GLU B C 1
ATOM 1951 O O . GLU B 1 89 ? -9.537 -3.805 -11.626 1 97.85 89 GLU B O 1
ATOM 1956 N N . ILE B 1 90 ? -7.95 -5.356 -11.56 1 98.31 90 ILE B N 1
ATOM 1957 C CA . ILE B 1 90 ? -7.777 -5.252 -10.115 1 98.31 90 ILE B CA 1
ATOM 1958 C C . ILE B 1 90 ? -6.565 -4.377 -9.802 1 98.31 90 ILE B C 1
ATOM 1960 O O . ILE B 1 90 ? -5.453 -4.663 -10.251 1 98.31 90 ILE B O 1
ATOM 1964 N N . TYR B 1 91 ? -6.775 -3.418 -8.989 1 95.35 91 TYR B N 1
ATOM 1965 C CA . TYR B 1 91 ? -5.751 -2.398 -8.789 1 95.35 91 TYR B CA 1
ATOM 1966 C C . TYR B 1 91 ? -4.912 -2.703 -7.553 1 95.35 91 TYR B C 1
ATOM 1968 O O . TYR B 1 91 ? -3.689 -2.545 -7.571 1 95.35 91 TYR B O 1
ATOM 1976 N N . THR B 1 92 ? -5.586 -3.09 -6.465 1 97.63 92 THR B N 1
ATOM 1977 C CA . THR B 1 92 ? -4.852 -3.305 -5.223 1 97.63 92 THR B CA 1
ATOM 1978 C C . THR B 1 92 ? -5.476 -4.44 -4.416 1 97.63 92 THR B C 1
ATOM 1980 O O . THR B 1 92 ? -6.614 -4.838 -4.672 1 97.63 92 THR B O 1
ATOM 1983 N N . ILE B 1 93 ? -4.671 -4.985 -3.473 1 98.73 93 ILE B N 1
ATOM 1984 C CA . ILE B 1 93 ? -5.079 -6.063 -2.58 1 98.73 93 ILE B CA 1
ATOM 1985 C C . ILE B 1 93 ? -4.526 -5.81 -1.179 1 98.73 93 ILE B C 1
ATOM 1987 O O . ILE B 1 93 ? -3.522 -5.111 -1.018 1 98.73 93 ILE B O 1
ATOM 1991 N N . LYS B 1 94 ? -5.19 -6.356 -0.26 1 98.73 94 LYS B N 1
ATOM 1992 C CA . LYS B 1 94 ? -4.74 -6.284 1.127 1 98.73 94 LYS B CA 1
ATOM 1993 C C . LYS B 1 94 ? -5.118 -7.549 1.893 1 98.73 94 LYS B C 1
ATOM 1995 O O . LYS B 1 94 ? -6.266 -7.993 1.84 1 98.73 94 LYS B O 1
ATOM 2000 N N . TRP B 1 95 ? -4.116 -8.105 2.598 1 98.54 95 TRP B N 1
ATOM 2001 C CA . TRP B 1 95 ? -4.405 -9.186 3.534 1 98.54 95 TRP B CA 1
ATOM 2002 C C . TRP B 1 95 ? -4.988 -8.64 4.833 1 98.54 95 TRP B C 1
ATOM 2004 O O . TRP B 1 95 ? -4.549 -7.6 5.33 1 98.54 95 TRP B O 1
ATOM 2014 N N . SER B 1 96 ? -5.901 -9.402 5.384 1 97.96 96 SER B N 1
ATOM 2015 C CA . SER B 1 96 ? -6.328 -9.07 6.739 1 97.96 96 SER B CA 1
ATOM 2016 C C . SER B 1 96 ? -5.201 -9.289 7.743 1 97.96 96 SER B C 1
ATOM 2018 O O . SER B 1 96 ? -4.36 -10.171 7.558 1 97.96 96 SER B O 1
ATOM 2020 N N . PRO B 1 97 ? -5.178 -8.431 8.727 1 96.76 97 PRO B N 1
ATOM 2021 C CA . PRO B 1 97 ? -4.172 -8.631 9.773 1 96.76 97 PRO B CA 1
ATOM 2022 C C . PRO B 1 97 ? -4.564 -9.722 10.768 1 96.76 97 PRO B C 1
ATOM 2024 O O . PRO B 1 97 ? -4.474 -9.517 11.981 1 96.76 97 PRO B O 1
ATOM 2027 N N . THR B 1 98 ? -4.915 -10.875 10.296 1 95.91 98 THR B N 1
ATOM 2028 C CA . THR B 1 98 ? -5.422 -11.984 11.096 1 95.91 98 THR B CA 1
ATOM 2029 C C . THR B 1 98 ? -4.653 -13.266 10.793 1 95.91 98 THR B C 1
ATOM 2031 O O . THR B 1 98 ? -3.864 -13.314 9.847 1 95.91 98 THR B O 1
ATOM 2034 N N . GLY B 1 99 ? -4.854 -14.298 11.695 1 93.09 99 GLY B N 1
ATOM 2035 C CA . GLY B 1 99 ? -4.156 -15.566 11.558 1 93.09 99 GLY B CA 1
ATOM 2036 C C . GLY B 1 99 ? -3.11 -15.791 12.633 1 93.09 99 GLY B C 1
ATOM 2037 O O . GLY B 1 99 ? -2.841 -14.899 13.441 1 93.09 99 GLY B O 1
ATOM 2038 N N . PRO B 1 100 ? -2.439 -16.929 12.746 1 88.49 100 PRO B N 1
ATOM 2039 C CA . PRO B 1 100 ? -1.589 -17.356 13.86 1 88.49 100 PRO B CA 1
ATOM 2040 C C . PRO B 1 100 ? -0.415 -16.41 14.103 1 88.49 100 PRO B C 1
ATOM 2042 O O . PRO B 1 100 ? -0.007 -16.208 15.249 1 88.49 100 PRO B O 1
ATOM 2045 N N . ALA B 1 101 ? 0.129 -15.767 13.22 1 84.75 101 ALA B N 1
ATOM 2046 C CA . ALA B 1 101 ? 1.334 -14.959 13.39 1 84.75 101 ALA B CA 1
ATOM 2047 C C . ALA B 1 101 ? 0.983 -13.49 13.607 1 84.75 101 ALA B C 1
ATOM 2049 O O . ALA B 1 101 ? 1.853 -12.62 13.527 1 84.75 101 ALA B O 1
ATOM 2050 N N . THR B 1 102 ? -0.318 -13.227 13.902 1 91.5 102 THR B N 1
ATOM 2051 C CA . THR B 1 102 ? -0.744 -11.841 14.06 1 91.5 102 THR B CA 1
ATOM 2052 C C . THR B 1 102 ? -1.299 -11.602 15.461 1 91.5 102 THR B C 1
ATOM 2054 O O . THR B 1 102 ? -1.319 -12.514 16.29 1 91.5 102 THR B O 1
ATOM 2057 N N . SER B 1 103 ? -1.682 -10.364 15.748 1 90.43 103 SER B N 1
ATOM 2058 C CA . SER B 1 103 ? -2.309 -10.012 17.018 1 90.43 103 SER B CA 1
ATOM 2059 C C . SER B 1 103 ? -3.737 -10.542 17.094 1 90.43 103 SER B C 1
ATOM 2061 O O . SER B 1 103 ? -4.39 -10.433 18.135 1 90.43 103 SER B O 1
ATOM 2063 N N . ASN B 1 104 ? -4.255 -11.144 15.992 1 94.44 104 ASN B N 1
ATOM 2064 C CA . ASN B 1 104 ? -5.582 -11.742 15.9 1 94.44 104 ASN B CA 1
ATOM 2065 C C . ASN B 1 104 ? -5.514 -13.183 15.402 1 94.44 104 ASN B C 1
ATOM 2067 O O . ASN B 1 104 ? -6.073 -13.508 14.352 1 94.44 104 ASN B O 1
ATOM 2071 N N . PRO B 1 105 ? -4.904 -14.035 16.219 1 93.08 105 PRO B N 1
ATOM 2072 C CA . PRO B 1 105 ? -4.535 -15.371 15.743 1 93.08 105 PRO B CA 1
ATOM 2073 C C . PRO B 1 105 ? -5.747 -16.272 15.517 1 93.08 105 PRO B C 1
ATOM 2075 O O . PRO B 1 105 ? -5.657 -17.26 14.784 1 93.08 105 PRO B O 1
ATOM 2078 N N . ASN B 1 106 ? -6.97 -15.977 16.067 1 92.92 106 ASN B N 1
ATOM 2079 C CA . ASN B 1 106 ? -8.127 -16.863 15.999 1 92.92 106 ASN B CA 1
ATOM 2080 C C . ASN B 1 106 ? -9.07 -16.468 14.866 1 92.92 106 ASN B C 1
ATOM 2082 O O . ASN B 1 106 ? -10.084 -17.129 14.639 1 92.92 106 ASN B O 1
ATOM 2086 N N . SER B 1 107 ? -8.763 -15.411 14.211 1 93.36 107 SER B N 1
ATOM 2087 C CA . SER B 1 107 ? -9.575 -14.989 13.074 1 93.36 107 SER B CA 1
ATOM 2088 C C . SER B 1 107 ? -8.997 -15.505 11.76 1 93.36 107 SER B C 1
ATOM 2090 O O . SER B 1 107 ? -7.777 -15.582 11.6 1 93.36 107 SER B O 1
ATOM 2092 N N . ASN B 1 108 ? -9.838 -15.817 10.909 1 92.83 108 ASN B N 1
ATOM 2093 C CA . ASN B 1 108 ? -9.411 -16.337 9.614 1 92.83 108 ASN B CA 1
ATOM 2094 C C . ASN B 1 108 ? -8.705 -15.268 8.785 1 92.83 108 ASN B C 1
ATOM 2096 O O . ASN B 1 108 ? -9.044 -14.086 8.87 1 92.83 108 ASN B O 1
ATOM 2100 N N . ILE B 1 109 ? -7.806 -15.763 8.038 1 95.62 109 ILE B N 1
ATOM 2101 C CA . ILE B 1 109 ? -7.098 -14.876 7.12 1 95.62 109 ILE B CA 1
ATOM 2102 C C . ILE B 1 109 ? -7.965 -14.605 5.893 1 95.62 109 ILE B C 1
ATOM 2104 O O . ILE B 1 109 ? -8.546 -15.529 5.319 1 95.62 109 ILE B O 1
ATOM 2108 N N . MET B 1 110 ? -8.134 -13.341 5.546 1 96.94 110 MET B N 1
ATOM 2109 C CA . MET B 1 110 ? -8.915 -12.896 4.396 1 96.94 110 MET B CA 1
ATOM 2110 C C . MET B 1 110 ? -8.07 -12.03 3.467 1 96.94 110 MET B C 1
ATOM 2112 O O . MET B 1 110 ? -7.049 -11.48 3.883 1 96.94 110 MET B O 1
ATOM 2116 N N . LEU B 1 111 ? -8.477 -11.994 2.229 1 98.47 111 LEU B N 1
ATOM 2117 C CA . LEU B 1 111 ? -7.873 -11.115 1.234 1 98.47 111 LEU B CA 1
ATOM 2118 C C . LEU B 1 111 ? -8.916 -10.185 0.625 1 98.47 111 LEU B C 1
ATOM 2120 O O . LEU B 1 111 ? -9.995 -10.631 0.228 1 98.47 111 LEU B O 1
ATOM 2124 N N . ALA B 1 112 ? -8.629 -8.916 0.63 1 98.75 112 ALA B N 1
ATOM 2125 C CA . ALA B 1 112 ? -9.491 -7.941 -0.032 1 98.75 112 ALA B CA 1
ATOM 2126 C C . ALA B 1 112 ? -8.904 -7.51 -1.373 1 98.75 112 ALA B C 1
ATOM 2128 O O . ALA B 1 112 ? -7.693 -7.308 -1.491 1 98.75 112 ALA B O 1
ATOM 2129 N N . SER B 1 113 ? -9.664 -7.387 -2.354 1 98.75 113 SER B N 1
ATOM 2130 C CA . SER B 1 113 ? -9.265 -6.858 -3.654 1 98.75 113 SER B CA 1
ATOM 2131 C C . SER B 1 113 ? -10.157 -5.696 -4.077 1 98.75 113 SER B C 1
ATOM 2133 O O . SER B 1 113 ? -11.368 -5.719 -3.844 1 98.75 113 SER B O 1
ATOM 2135 N N . ALA B 1 114 ? -9.578 -4.69 -4.571 1 98.24 114 ALA B N 1
ATOM 2136 C CA . ALA B 1 114 ? -10.268 -3.523 -5.116 1 98.24 114 ALA B CA 1
ATOM 2137 C C . ALA B 1 114 ? -10.081 -3.432 -6.628 1 98.24 114 ALA B C 1
ATOM 2139 O O . ALA B 1 114 ? -8.959 -3.544 -7.129 1 98.24 114 ALA B O 1
ATOM 2140 N N . SER B 1 115 ? -11.163 -3.171 -7.317 1 98.17 115 SER B N 1
ATOM 2141 C CA . SER B 1 115 ? -11.156 -3.293 -8.771 1 98.17 115 SER B CA 1
ATOM 2142 C C . SER B 1 115 ? -11.716 -2.038 -9.433 1 98.17 115 SER B C 1
ATOM 2144 O O . SER B 1 115 ? -12.45 -1.272 -8.804 1 98.17 115 SER B O 1
ATOM 2146 N N . PHE B 1 116 ? -11.411 -1.892 -10.699 1 97.64 116 PHE B N 1
ATOM 2147 C CA . PHE B 1 116 ? -11.943 -0.825 -11.538 1 97.64 116 PHE B CA 1
ATOM 2148 C C . PHE B 1 116 ? -13.391 -1.108 -11.92 1 97.64 116 PHE B C 1
ATOM 2150 O O . PHE B 1 116 ? -14.087 -0.228 -12.432 1 97.64 116 PHE B O 1
ATOM 2157 N N . ASP B 1 117 ? -13.949 -2.274 -11.591 1 97.9 117 ASP B N 1
ATOM 2158 C CA . ASP B 1 117 ? -15.358 -2.568 -11.83 1 97.9 117 ASP B CA 1
ATOM 2159 C C . ASP B 1 117 ? -16.236 -1.981 -10.727 1 97.9 117 ASP B C 1
ATOM 2161 O O . ASP B 1 117 ? -17.414 -2.328 -10.613 1 97.9 117 ASP B O 1
ATOM 2165 N N . SER B 1 118 ? -15.597 -1.252 -9.822 1 97.29 118 SER B N 1
ATOM 2166 C CA . SER B 1 118 ? -16.251 -0.475 -8.775 1 97.29 118 SER B CA 1
ATOM 2167 C C . SER B 1 118 ? -16.641 -1.357 -7.593 1 97.29 118 SER B C 1
ATOM 2169 O O . SER B 1 118 ? -17.444 -0.954 -6.749 1 97.29 118 SER B O 1
ATOM 2171 N N . THR B 1 119 ? -16.052 -2.519 -7.502 1 97.55 119 THR B N 1
ATOM 2172 C CA . THR B 1 119 ? -16.379 -3.385 -6.375 1 97.55 119 THR B CA 1
ATOM 2173 C C . THR B 1 119 ? -15.132 -3.697 -5.553 1 97.55 119 THR B C 1
ATOM 2175 O O . THR B 1 119 ? -14.01 -3.592 -6.053 1 97.55 119 THR B O 1
ATOM 2178 N N . VAL B 1 120 ? -15.389 -3.988 -4.308 1 98.28 120 VAL B N 1
ATOM 2179 C CA . VAL B 1 120 ? -14.418 -4.624 -3.424 1 98.28 120 VAL B CA 1
ATOM 2180 C C . VAL B 1 120 ? -14.873 -6.043 -3.091 1 98.28 120 VAL B C 1
ATOM 2182 O O . VAL B 1 120 ? -16.047 -6.27 -2.789 1 98.28 120 VAL B O 1
ATOM 2185 N N . ARG B 1 121 ? -13.969 -6.972 -3.138 1 98.57 121 ARG B N 1
ATOM 2186 C CA . ARG B 1 121 ? -14.312 -8.352 -2.808 1 98.57 121 ARG B CA 1
ATOM 2187 C C . ARG B 1 121 ? -13.442 -8.876 -1.67 1 98.57 121 ARG B C 1
ATOM 2189 O O . ARG B 1 121 ? -12.247 -8.578 -1.608 1 98.57 121 ARG B O 1
ATOM 2196 N N . LEU B 1 122 ? -14.068 -9.672 -0.821 1 98.38 122 LEU B N 1
ATOM 2197 C CA . LEU B 1 122 ? -13.382 -10.396 0.244 1 98.38 122 LEU B CA 1
ATOM 2198 C C . LEU B 1 122 ? -13.324 -11.888 -0.062 1 98.38 122 LEU B C 1
ATOM 2200 O O . LEU B 1 122 ? -14.338 -12.494 -0.416 1 98.38 122 LEU B O 1
ATOM 2204 N N . TRP B 1 123 ? -12.196 -12.411 0.125 1 98.54 123 TRP B N 1
ATOM 2205 C CA . TRP B 1 123 ? -11.952 -13.795 -0.268 1 98.54 123 TRP B CA 1
ATOM 2206 C C . TRP B 1 123 ? -11.55 -14.64 0.937 1 98.54 123 TRP B C 1
ATOM 2208 O O . TRP B 1 123 ? -10.714 -14.224 1.743 1 98.54 123 TRP B O 1
ATOM 2218 N N . ASP B 1 124 ? -12.155 -15.784 1.074 1 97.21 124 ASP B N 1
ATOM 2219 C CA . ASP B 1 124 ? -11.615 -16.856 1.904 1 97.21 124 ASP B CA 1
ATOM 2220 C C . ASP B 1 124 ? -10.5 -17.605 1.177 1 97.21 124 ASP B C 1
ATOM 2222 O O . ASP B 1 124 ? -10.765 -18.378 0.253 1 97.21 124 ASP B O 1
ATOM 2226 N N . VAL B 1 125 ? -9.313 -17.414 1.563 1 96.1 125 VAL B N 1
ATOM 2227 C CA . VAL B 1 125 ? -8.165 -17.88 0.792 1 96.1 125 VAL B CA 1
ATOM 2228 C C . VAL B 1 125 ? -7.955 -19.374 1.029 1 96.1 125 VAL B C 1
ATOM 2230 O O . VAL B 1 125 ? -7.339 -20.059 0.209 1 96.1 125 VAL B O 1
ATOM 2233 N N . GLU B 1 126 ? -8.314 -19.808 2.148 1 93.94 126 GLU B N 1
ATOM 2234 C CA . GLU B 1 126 ? -8.221 -21.244 2.395 1 93.94 126 GLU B CA 1
ATOM 2235 C C . GLU B 1 126 ? -9.139 -22.025 1.46 1 93.94 126 GLU B C 1
ATOM 2237 O O . GLU B 1 126 ? -8.736 -23.043 0.893 1 93.94 126 GLU B O 1
ATOM 2242 N N . ARG B 1 127 ? -10.32 -21.526 1.284 1 95.96 127 ARG B N 1
ATOM 2243 C CA . ARG B 1 127 ? -11.309 -22.207 0.454 1 95.96 127 ARG B CA 1
ATOM 2244 C C . ARG B 1 127 ? -11.202 -21.762 -1 1 95.96 127 ARG B C 1
ATOM 2246 O O . ARG B 1 127 ? -11.718 -22.43 -1.899 1 95.96 127 ARG B O 1
ATOM 2253 N N . GLY B 1 128 ? -10.66 -20.63 -1.26 1 97.19 128 GLY B N 1
ATOM 2254 C CA . GLY B 1 128 ? -10.534 -20.104 -2.61 1 97.19 128 GLY B CA 1
ATOM 2255 C C . GLY B 1 128 ? -11.842 -19.581 -3.171 1 97.19 128 GLY B C 1
ATOM 2256 O O . GLY B 1 128 ? -12.162 -19.817 -4.338 1 97.19 128 GLY B O 1
ATOM 2257 N N . VAL B 1 129 ? -12.604 -18.863 -2.286 1 97.42 129 VAL B N 1
ATOM 2258 C CA . VAL B 1 129 ? -13.902 -18.387 -2.754 1 97.42 129 VAL B CA 1
ATOM 2259 C C . VAL B 1 129 ? -14.114 -16.942 -2.306 1 97.42 129 VAL B C 1
ATOM 2261 O O . VAL B 1 129 ? -13.559 -16.512 -1.292 1 97.42 129 VAL B O 1
ATOM 2264 N N . CYS B 1 130 ? -14.913 -16.273 -3.027 1 98.06 130 CYS B N 1
ATOM 2265 C CA . CYS B 1 130 ? -15.354 -14.937 -2.642 1 98.06 130 CYS B CA 1
ATOM 2266 C C . CYS B 1 130 ? -16.468 -15.008 -1.604 1 98.06 130 CYS B C 1
ATOM 2268 O O . CYS B 1 130 ? -17.506 -15.627 -1.843 1 98.06 130 CYS B O 1
ATOM 2270 N N . VAL B 1 131 ? -16.313 -14.404 -0.488 1 97.21 131 VAL B N 1
ATOM 2271 C CA . VAL B 1 131 ? -17.295 -14.557 0.58 1 97.21 131 VAL B CA 1
ATOM 2272 C C . VAL B 1 131 ? -18.151 -13.296 0.68 1 97.21 131 VAL B C 1
ATOM 2274 O O . VAL B 1 131 ? -19.285 -13.345 1.161 1 97.21 131 VAL B O 1
ATOM 2277 N N . HIS B 1 132 ? -17.662 -12.109 0.312 1 96.97 132 HIS B N 1
ATOM 2278 C CA . HIS B 1 132 ? -18.42 -10.864 0.294 1 96.97 132 HIS B CA 1
ATOM 2279 C C . HIS B 1 132 ? -18.073 -10.026 -0.933 1 96.97 132 HIS B C 1
ATOM 2281 O O . HIS B 1 132 ? -16.926 -10.027 -1.386 1 96.97 132 HIS B O 1
ATOM 2287 N N . THR B 1 133 ? -19.033 -9.382 -1.507 1 97.35 133 THR B N 1
ATOM 2288 C CA . THR B 1 133 ? -18.868 -8.362 -2.536 1 97.35 133 THR B CA 1
ATOM 2289 C C . THR B 1 133 ? -19.461 -7.032 -2.08 1 97.35 133 THR B C 1
ATOM 2291 O O . THR B 1 133 ? -20.659 -6.943 -1.805 1 97.35 133 THR B O 1
ATOM 2294 N N . LEU B 1 134 ? -18.672 -6.092 -2.001 1 95.44 134 LEU B N 1
ATOM 2295 C CA . LEU B 1 134 ? -19.114 -4.752 -1.63 1 95.44 134 LEU B CA 1
ATOM 2296 C C . LEU B 1 134 ? -19.321 -3.886 -2.868 1 95.44 134 LEU B C 1
ATOM 2298 O O . LEU B 1 134 ? -18.382 -3.657 -3.635 1 95.44 134 LEU B O 1
ATOM 2302 N N . THR B 1 135 ? -20.542 -3.257 -3.032 1 95.39 135 THR B N 1
ATOM 2303 C CA . THR B 1 135 ? -20.921 -2.701 -4.326 1 95.39 135 THR B CA 1
ATOM 2304 C C . THR B 1 135 ? -21.382 -1.254 -4.18 1 95.39 135 THR B C 1
ATOM 2306 O O . THR B 1 135 ? -22.104 -0.737 -5.035 1 95.39 135 THR B O 1
ATOM 2309 N N . LYS B 1 136 ? -21.015 -0.639 -3.14 1 93.45 136 LYS B N 1
ATOM 2310 C CA . LYS B 1 136 ? -21.555 0.697 -2.906 1 93.45 136 LYS B CA 1
ATOM 2311 C C . LYS B 1 136 ? -20.836 1.738 -3.76 1 93.45 136 LYS B C 1
ATOM 2313 O O . LYS B 1 136 ? -21.347 2.841 -3.964 1 93.45 136 LYS B O 1
ATOM 2318 N N . HIS B 1 137 ? -19.673 1.461 -4.217 1 94.59 137 HIS B N 1
ATOM 2319 C CA . HIS B 1 137 ? -18.95 2.392 -5.076 1 94.59 137 HIS B CA 1
ATOM 2320 C C . HIS B 1 137 ? -19.547 2.423 -6.48 1 94.59 137 HIS B C 1
ATOM 2322 O O . HIS B 1 137 ? -20.038 1.406 -6.973 1 94.59 137 HIS B O 1
ATOM 2328 N N . GLN B 1 138 ? -19.469 3.564 -7.134 1 94.63 138 GLN B N 1
ATOM 2329 C CA . GLN B 1 138 ? -19.985 3.715 -8.491 1 94.63 138 GLN B CA 1
ATOM 2330 C C . GLN B 1 138 ? -18.856 3.983 -9.482 1 94.63 138 GLN B C 1
ATOM 2332 O O . GLN B 1 138 ? -19.095 4.106 -10.685 1 94.63 138 GLN B O 1
ATOM 2337 N N . GLU B 1 139 ? -17.689 4.171 -9.036 1 96.22 139 GLU B N 1
ATOM 2338 C CA . GLU B 1 139 ? -16.471 4.404 -9.807 1 96.22 139 GLU B CA 1
ATOM 2339 C C . GLU B 1 139 ? -15.343 3.484 -9.349 1 96.22 139 GLU B C 1
ATOM 2341 O O . GLU B 1 139 ? -15.468 2.799 -8.331 1 96.22 139 GLU B O 1
ATOM 2346 N N . PRO B 1 140 ? -14.277 3.434 -10.123 1 95.64 140 PRO B N 1
ATOM 2347 C CA . PRO B 1 140 ? -13.161 2.556 -9.764 1 95.64 140 PRO B CA 1
ATOM 2348 C C . PRO B 1 140 ? -12.716 2.73 -8.314 1 95.64 140 PRO B C 1
ATOM 2350 O O . PRO B 1 140 ? -12.686 3.854 -7.805 1 95.64 140 PRO B O 1
ATOM 2353 N N . VAL B 1 141 ? -12.363 1.635 -7.664 1 96.95 141 VAL B N 1
ATOM 2354 C CA . VAL B 1 141 ? -11.858 1.608 -6.295 1 96.95 141 VAL B CA 1
ATOM 2355 C C . VAL B 1 141 ? -10.335 1.492 -6.308 1 96.95 141 VAL B C 1
ATOM 2357 O O . VAL B 1 141 ? -9.782 0.569 -6.912 1 96.95 141 VAL B O 1
ATOM 2360 N N . TYR B 1 142 ? -9.647 2.346 -5.504 1 93.99 142 TYR B N 1
ATOM 2361 C CA . TYR B 1 142 ? -8.197 2.444 -5.623 1 93.99 142 TYR B CA 1
ATOM 2362 C C . TYR B 1 142 ? -7.512 1.994 -4.338 1 93.99 142 TYR B C 1
ATOM 2364 O O . TYR B 1 142 ? -6.312 1.712 -4.332 1 93.99 142 TYR B O 1
ATOM 2372 N N . SER B 1 143 ? -8.236 1.99 -3.321 1 96.79 143 SER B N 1
ATOM 2373 C CA . SER B 1 143 ? -7.583 1.691 -2.05 1 96.79 143 SER B CA 1
ATOM 2374 C C . SER B 1 143 ? -8.499 0.887 -1.134 1 96.79 143 SER B C 1
ATOM 2376 O O . SER B 1 143 ? -9.716 1.086 -1.134 1 96.79 143 SER B O 1
ATOM 2378 N N . VAL B 1 144 ? -7.937 -0.024 -0.408 1 97.98 144 VAL B N 1
ATOM 2379 C CA . VAL B 1 144 ? -8.58 -0.786 0.657 1 97.98 144 VAL B CA 1
ATOM 2380 C C . VAL B 1 144 ? -7.62 -0.941 1.834 1 97.98 144 VAL B C 1
ATOM 2382 O O . VAL B 1 144 ? -6.409 -1.075 1.641 1 97.98 144 VAL B O 1
ATOM 2385 N N . ALA B 1 145 ? -8.142 -0.894 2.999 1 98.44 145 ALA B N 1
ATOM 2386 C CA . ALA B 1 145 ? -7.352 -1.093 4.211 1 98.44 145 ALA B CA 1
ATOM 2387 C C . ALA B 1 145 ? -8.19 -1.735 5.313 1 98.44 145 ALA B C 1
ATOM 2389 O O . ALA B 1 145 ? -9.31 -1.297 5.584 1 98.44 145 ALA B O 1
ATOM 2390 N N . PHE B 1 146 ? -7.621 -2.736 5.97 1 98.18 146 PHE B N 1
ATOM 2391 C CA . PHE B 1 146 ? -8.264 -3.353 7.125 1 98.18 146 PHE B CA 1
ATOM 2392 C C . PHE B 1 146 ? -7.953 -2.575 8.398 1 98.18 146 PHE B C 1
ATOM 2394 O O . PHE B 1 146 ? -6.842 -2.067 8.565 1 98.18 146 PHE B O 1
ATOM 2401 N N . SER B 1 147 ? -8.97 -2.604 9.249 1 97.88 147 SER B N 1
ATOM 2402 C CA . SER B 1 147 ? -8.665 -2.156 10.604 1 97.88 147 SER B CA 1
ATOM 2403 C C . SER B 1 147 ? -7.691 -3.105 11.294 1 97.88 147 SER B C 1
ATOM 2405 O O . SER B 1 147 ? -7.584 -4.275 10.918 1 97.88 147 SER B O 1
ATOM 2407 N N . PRO B 1 148 ? -7.017 -2.642 12.322 1 96.08 148 PRO B N 1
ATOM 2408 C CA . PRO B 1 148 ? -5.991 -3.466 12.965 1 96.08 148 PRO B CA 1
ATOM 2409 C C . PRO B 1 148 ? -6.545 -4.781 13.508 1 96.08 148 PRO B C 1
ATOM 2411 O O . PRO B 1 148 ? -5.836 -5.79 13.537 1 96.08 148 PRO B O 1
ATOM 2414 N N . ASP B 1 149 ? -7.789 -4.821 13.863 1 95.95 149 ASP B N 1
ATOM 2415 C CA . ASP B 1 149 ? -8.362 -6.046 14.412 1 95.95 149 ASP B CA 1
ATOM 2416 C C . ASP B 1 149 ? -9.006 -6.89 13.314 1 95.95 149 ASP B C 1
ATOM 2418 O O . ASP B 1 149 ? -9.556 -7.959 13.587 1 95.95 149 ASP B O 1
ATOM 2422 N N . GLY B 1 150 ? -9.023 -6.358 12.083 1 96.19 150 GLY B N 1
ATOM 2423 C CA . GLY B 1 150 ? -9.492 -7.115 10.933 1 96.19 150 GLY B CA 1
ATOM 2424 C C . GLY B 1 150 ? -11.004 -7.144 10.814 1 96.19 150 GLY B C 1
ATOM 2425 O O . GLY B 1 150 ? -11.551 -7.847 9.962 1 96.19 150 GLY B O 1
ATOM 2426 N N . LYS B 1 151 ? -11.698 -6.351 11.611 1 95.95 151 LYS B N 1
ATOM 2427 C CA . LYS B 1 151 ? -13.155 -6.427 11.649 1 95.95 151 LYS B CA 1
ATOM 2428 C C . LYS B 1 151 ? -13.782 -5.47 10.639 1 95.95 151 LYS B C 1
ATOM 2430 O O . LYS B 1 151 ? -14.939 -5.642 10.249 1 95.95 151 LYS B O 1
ATOM 2435 N N . TYR B 1 152 ? -13.066 -4.457 10.292 1 96.55 152 TYR B N 1
ATOM 2436 C CA . TYR B 1 152 ? -13.584 -3.462 9.359 1 96.55 152 TYR B CA 1
ATOM 2437 C C . TYR B 1 152 ? -12.65 -3.295 8.166 1 96.55 152 TYR B C 1
ATOM 2439 O O . TYR B 1 152 ? -11.441 -3.511 8.281 1 96.55 152 TYR B O 1
ATOM 2447 N N . LEU B 1 153 ? -13.213 -2.919 7.024 1 97.37 153 LEU B N 1
ATOM 2448 C CA . LEU B 1 153 ? -12.51 -2.581 5.791 1 97.37 153 LEU B CA 1
ATOM 2449 C C . LEU B 1 153 ? -12.934 -1.207 5.282 1 97.37 153 LEU B C 1
ATOM 2451 O O . LEU B 1 153 ? -14.128 -0.934 5.142 1 97.37 153 LEU B O 1
ATOM 2455 N N . ALA B 1 154 ? -11.969 -0.316 5.119 1 96.58 154 ALA B N 1
ATOM 2456 C CA . ALA B 1 154 ? -12.227 0.964 4.463 1 96.58 154 ALA B CA 1
ATOM 2457 C C . ALA B 1 154 ? -11.801 0.926 2.999 1 96.58 154 ALA B C 1
ATOM 2459 O O . ALA B 1 154 ? -10.765 0.348 2.662 1 96.58 154 ALA B O 1
ATOM 2460 N N . SER B 1 155 ? -12.553 1.469 2.148 1 96.75 155 SER B N 1
ATOM 2461 C CA . SER B 1 155 ? -12.233 1.526 0.725 1 96.75 155 SER B CA 1
ATOM 2462 C C . SER B 1 155 ? -12.377 2.944 0.183 1 96.75 155 SER B C 1
ATOM 2464 O O . SER B 1 155 ? -13.279 3.68 0.587 1 96.75 155 SER B O 1
ATOM 2466 N N . GLY B 1 156 ? -11.436 3.358 -0.636 1 94.7 156 GLY B N 1
ATOM 2467 C CA . GLY B 1 156 ? -11.451 4.652 -1.3 1 94.7 156 GLY B CA 1
ATOM 2468 C C . GLY B 1 156 ? -11.612 4.549 -2.805 1 94.7 156 GLY B C 1
ATOM 2469 O O . GLY B 1 156 ? -10.99 3.698 -3.444 1 94.7 156 GLY B O 1
ATOM 2470 N N . SER B 1 157 ? -12.386 5.472 -3.36 1 94.37 157 SER B N 1
ATOM 2471 C CA . SER B 1 157 ? -12.783 5.408 -4.763 1 94.37 157 SER B CA 1
ATOM 2472 C C . SER B 1 157 ? -12.781 6.793 -5.402 1 94.37 157 SER B C 1
ATOM 2474 O O . SER B 1 157 ? -12.711 7.805 -4.701 1 94.37 157 SER B O 1
ATOM 2476 N N . PHE B 1 158 ? -12.935 6.725 -6.726 1 91.37 158 PHE B N 1
ATOM 2477 C CA . PHE B 1 158 ? -13.048 7.959 -7.495 1 91.37 158 PHE B CA 1
ATOM 2478 C C . PHE B 1 158 ? -14.447 8.549 -7.368 1 91.37 158 PHE B C 1
ATOM 2480 O O . PHE B 1 158 ? -14.683 9.692 -7.765 1 91.37 158 PHE B O 1
ATOM 2487 N N . ASP B 1 159 ? -15.365 7.854 -6.743 1 87.78 159 ASP B N 1
ATOM 2488 C CA . ASP B 1 159 ? -16.721 8.371 -6.584 1 87.78 159 ASP B CA 1
ATOM 2489 C C . ASP B 1 159 ? -16.802 9.348 -5.413 1 87.78 159 ASP B C 1
ATOM 2491 O O . ASP B 1 159 ? -17.888 9.81 -5.057 1 87.78 159 ASP B O 1
ATOM 2495 N N . LYS B 1 160 ? -15.723 9.56 -4.779 1 82.77 160 LYS B N 1
ATOM 2496 C CA . LYS B 1 160 ? -15.554 10.589 -3.757 1 82.77 160 LYS B CA 1
ATOM 2497 C C . LYS B 1 160 ? -16.09 10.117 -2.408 1 82.77 160 LYS B C 1
ATOM 2499 O O . LYS B 1 160 ? -16.43 10.934 -1.549 1 82.77 160 LYS B O 1
ATOM 2504 N N . CYS B 1 161 ? -16.235 8.839 -2.319 1 83.9 161 CYS B N 1
ATOM 2505 C CA . CYS B 1 161 ? -16.735 8.269 -1.073 1 83.9 161 CYS B CA 1
ATOM 2506 C C . CYS B 1 161 ? -15.749 7.258 -0.501 1 83.9 161 CYS B C 1
ATOM 2508 O O . CYS B 1 161 ? -15.041 6.583 -1.25 1 83.9 161 CYS B O 1
ATOM 2510 N N . VAL B 1 162 ? -15.719 7.352 0.778 1 88.23 162 VAL B N 1
ATOM 2511 C CA . VAL B 1 162 ? -15.107 6.252 1.516 1 88.23 162 VAL B CA 1
ATOM 2512 C C . VAL B 1 162 ? -16.194 5.402 2.17 1 88.23 162 VAL B C 1
ATOM 2514 O O . VAL B 1 162 ? -17.1 5.932 2.818 1 88.23 162 VAL B O 1
ATOM 2517 N N . HIS B 1 163 ? -16.105 4.111 1.966 1 89.06 163 HIS B N 1
ATOM 2518 C CA . HIS B 1 163 ? -17.075 3.21 2.579 1 89.06 163 HIS B CA 1
ATOM 2519 C C . HIS B 1 163 ? -16.402 2.268 3.571 1 89.06 163 HIS B C 1
ATOM 2521 O O . HIS B 1 163 ? -15.266 1.841 3.356 1 89.06 163 HIS B O 1
ATOM 2527 N N . ILE B 1 164 ? -17.132 2.015 4.638 1 91.74 164 ILE B N 1
ATOM 2528 C CA . ILE B 1 164 ? -16.716 1.051 5.651 1 91.74 164 ILE B CA 1
ATOM 2529 C C . ILE B 1 164 ? -17.756 -0.061 5.762 1 91.74 164 ILE B C 1
ATOM 2531 O O . ILE B 1 164 ? -18.953 0.209 5.887 1 91.74 164 ILE B O 1
#

Nearest PDB structures (foldseek):
  5naf-assembly2_B  TM=9.935E-01  e=6.363E-27  Mus musculus
  5naf-assembly1_A  TM=9.933E-01  e=2.389E-26  Mus musculus
  4lg9-assembly1_A  TM=9.919E-01  e=2.261E-24  Homo sapiens
  5naf-assembly3_C  TM=9.904E-01  e=4.990E-22  Mus musculus
  8wca-assembly1_B  TM=5.842E-01  e=9.067E-11  Homo sapiens

Sequence (328 aa):
PCRPAPALDVDWQSNTIFASCSTDMCIHVCRLGCDRPVKTFQGHTNEVNAIKWDPSGMLLASCSDDMTLKIWSMKQDTCVHDLQAHSKEIYTIKWSPTGPATSNPNSNIMLASASFDSTVRLWDVERGVCVHTLTKHQEPVYSVAFSPDGKYLASGSFDKCVHIPCRPAPALDVDWQSNTIFASCSTDMCIHVCRLGCDRPVKTFQGHTNEVNAIKWDPSGMLLASCSDDMTLKIWSMKQDTCVHDLQAHSKEIYTIKWSPTGPATSNPNSNIMLASASFDSTVRLWDVERGVCVHTLTKHQEPVYSVAFSPDGKYLASGSFDKCVHI

Solvent-accessible surface area (backbone atoms only — not comparable to full-atom values): 16318 Å² total; per-residue (Å²): 94,81,45,100,31,30,19,43,18,43,31,49,52,39,80,50,33,35,37,36,24,14,57,73,21,39,35,39,30,35,35,73,95,49,86,56,63,78,41,72,41,67,79,57,87,30,36,30,43,30,53,45,50,36,86,77,42,62,39,36,38,36,27,11,58,61,23,37,35,36,32,35,36,91,87,51,74,56,62,77,33,81,44,74,79,57,87,32,34,27,53,36,72,43,64,35,49,29,19,75,78,40,96,32,43,89,40,76,51,37,37,38,40,23,14,53,66,13,33,37,38,33,26,39,64,89,78,56,44,76,77,46,76,46,67,85,49,85,28,37,25,58,23,65,33,51,19,66,77,44,82,46,51,40,35,11,12,59,63,8,31,51,50,112,93,80,45,98,30,30,20,42,17,42,33,49,52,40,80,49,33,33,38,36,24,13,57,74,20,38,35,39,30,35,37,72,95,50,87,56,64,78,42,71,42,66,77,58,86,30,36,30,43,30,53,44,52,37,87,76,43,62,39,36,37,35,26,11,57,63,23,37,34,36,32,34,35,91,90,51,74,58,64,76,33,80,43,73,78,57,87,31,33,27,52,37,69,42,64,36,49,29,19,77,79,39,96,33,44,88,40,75,51,35,38,38,39,23,14,54,66,14,33,37,37,34,27,38,64,89,78,58,42,76,77,48,76,45,68,85,50,86,29,39,25,57,23,63,32,51,18,68,76,46,83,46,52,42,36,12,12,58,63,7,31,51,49,110

InterPro domains:
  IPR001680 WD40 repeat [PF00400] (36-73)
  IPR001680 WD40 repeat [PF00400] (78-124)
  IPR001680 WD40 repeat [PF00400] (128-164)
  IPR001680 WD40 repeat [PS50082] (41-82)
  IPR001680 WD40 repeat [PS50082] (83-133)
  IPR001680 WD40 repeat [PS50082] (134-164)
  IPR001680 WD40 repeat [SM00320] (34-73)
  IPR001680 WD40 repeat [SM00320] (76-124)
  IPR001680 WD40 repeat [SM00320] (127-164)
  IPR015943 WD40/YVTN repeat-like-containing domain superfamily [G3DSA:2.130.10.10] (1-164)
  IPR019775 WD40 repeat, conserved site [PS00678] (111-125)
  IPR020472 PAC1/LIS1-like, WD-40 repeat [PR00320] (60-74)
  IPR020472 PAC1/LIS1-like, WD-40 repeat [PR00320] (111-125)
  IPR020472 PAC1/LIS1-like, WD-40 repeat [PR00320] (153-164)
  IPR036322 WD40-repeat-containing domain superfamily [SSF50978] (10-164)
  IPR045183 F-box-like/WD repeat-containing protein Ebi-like [PTHR22846] (4-164)

pLDDT: mean 94.65, std 7.31, range [46.83, 98.87]

Foldseek 3Di:
DDDPFDWQEKEALDPFWIWTFGQVQKIFIPGPPDPHGPAIAHDGPGGWRYWYAELNSAWIWIFGQSQWIFIPGPVDRYTPEIAHDGPGGWHDKDKFQEDCNHPHNPDAIWMWIFGQSQWIWIDRVVVRYTDDIGRPGPGGWHDWDADRNRPDIWTDGPSGDIDD/DDDPFDWQEKAALDPFWIWTFGQVQKIFIPGPPDPHGPAIAHDGDGGWRYWYAEPNSAWIWIFGQSQWIFIPGPVDRYTPEIAHDGPGGWHDKDKFQEDCNHPHNPDAIWMWIFGQSQWIWIDRVVVRYTDDIGRPGPGGWHDWDADRNRPDIWTDGPSGDIDD

Radius of gyration: 18.39 Å; Cα contacts (8 Å, |Δi|>4): 1049; chains: 2; bounding box: 44×48×39 Å